Protein AF-A0A2V3J953-F1 (afdb_monomer_lite)

Sequence (198 aa):
MNYKGHLTVGLACALALSLALFVAVAEDLFLALPLPFFSLLHPFFSLPFFSLPFSLDFKELPLWILICLFGSLAPDLDHKHSKIHRWSYTGSVSFGAALYLLSHEPFQALAVTAALVLTVFLLSRLKHRGFTHHAPGVVIFAVLLYAAFSVLNFSSPVVVTGFGVAGYLSHLAADFFSTRSKRKANKASKQTGKRASK

Secondary structure (DSSP, 8-state):
--HHHHHHHHHHHHHHHHHHHHHHHHHHHHHTS--TTGGGTTTSS--------S---GGGHHHHHHHHHHHHHGGGGG-TTSHHHHHHHHHHHHHHHHHHHH-S-HHHHHHHHHHHHHHHHHHHHSPTTSGGGSHHHHHHHHHHHHHHHHHTT-S-HHHHHHHHHHHHHHHHHHHHHHHHHHHHHHHHHHHHHHHHT-

Structure (mmCIF, N/CA/C/O backbone):
data_AF-A0A2V3J953-F1
#
_entry.id   AF-A0A2V3J953-F1
#
loop_
_atom_site.group_PDB
_atom_site.id
_atom_site.type_symbol
_atom_site.label_atom_id
_atom_site.label_alt_id
_atom_site.label_comp_id
_atom_site.label_asym_id
_atom_site.label_entity_id
_atom_site.label_seq_id
_atom_site.pdbx_PDB_ins_code
_atom_site.Cartn_x
_atom_site.Cartn_y
_atom_site.Cartn_z
_atom_site.occupancy
_atom_site.B_iso_or_equiv
_atom_site.auth_seq_id
_atom_site.auth_comp_id
_atom_site.auth_asym_id
_atom_site.auth_atom_id
_atom_site.pdbx_PDB_model_num
ATOM 1 N N . MET A 1 1 ? -6.019 1.204 15.820 1.00 76.00 1 MET A N 1
ATOM 2 C CA . MET A 1 1 ? -4.895 1.601 16.708 1.00 76.00 1 MET A CA 1
ATOM 3 C C . MET A 1 1 ? -4.606 3.078 16.393 1.00 76.00 1 MET A C 1
ATOM 5 O O . MET A 1 1 ? -5.534 3.705 15.900 1.00 76.00 1 MET A O 1
ATOM 9 N N . ASN A 1 2 ? -3.468 3.710 16.717 1.00 82.94 2 ASN A N 1
ATOM 10 C CA . ASN A 1 2 ? -3.139 5.016 16.102 1.00 82.94 2 ASN A CA 1
ATOM 11 C C . ASN A 1 2 ? -2.203 4.804 14.897 1.00 82.94 2 ASN A C 1
ATOM 13 O O . ASN A 1 2 ? -1.601 3.738 14.775 1.00 82.94 2 ASN A O 1
ATOM 17 N N . TYR A 1 3 ? -2.050 5.817 14.038 1.00 78.06 3 TYR A N 1
ATOM 18 C CA . TYR A 1 3 ? -1.220 5.714 12.829 1.00 78.06 3 TYR A CA 1
ATOM 19 C C . TYR A 1 3 ? 0.238 5.323 13.109 1.00 78.06 3 TYR A C 1
ATOM 21 O O . TYR A 1 3 ? 0.839 4.596 12.328 1.00 78.06 3 TYR A O 1
ATOM 29 N N . LYS A 1 4 ? 0.803 5.770 14.242 1.00 85.06 4 LYS A N 1
ATOM 30 C CA . LYS A 1 4 ? 2.167 5.410 14.648 1.00 85.06 4 LYS A CA 1
ATOM 31 C C . LYS A 1 4 ? 2.279 3.908 14.898 1.00 85.06 4 LYS A C 1
ATOM 33 O O . LYS A 1 4 ? 3.211 3.293 14.408 1.00 85.06 4 LYS A O 1
ATOM 38 N N . GLY A 1 5 ? 1.304 3.319 15.591 1.00 81.44 5 GLY A N 1
ATOM 39 C CA . GLY A 1 5 ? 1.258 1.877 15.818 1.00 81.44 5 GLY A CA 1
ATOM 40 C C . GLY A 1 5 ? 1.132 1.084 14.518 1.00 81.44 5 GLY A C 1
ATOM 41 O O . GLY A 1 5 ? 1.810 0.073 14.366 1.00 81.44 5 GLY A O 1
ATOM 42 N N . HIS A 1 6 ? 0.319 1.550 13.562 1.00 85.62 6 HIS A N 1
ATOM 43 C CA . HIS A 1 6 ? 0.192 0.882 12.261 1.00 85.62 6 HIS A CA 1
ATOM 44 C C . HIS A 1 6 ? 1.504 0.948 11.472 1.00 85.62 6 HIS A C 1
ATOM 46 O O . HIS A 1 6 ? 1.950 -0.076 10.963 1.00 85.62 6 HIS A O 1
ATOM 52 N N . LEU A 1 7 ? 2.179 2.102 11.488 1.00 84.38 7 LEU A N 1
ATOM 53 C CA . LEU A 1 7 ? 3.494 2.277 10.876 1.00 84.38 7 LEU A CA 1
ATOM 54 C C . LEU A 1 7 ? 4.564 1.383 11.523 1.00 84.38 7 LEU A C 1
ATOM 56 O O . LEU A 1 7 ? 5.358 0.778 10.814 1.00 84.38 7 LEU A O 1
ATOM 60 N N . THR A 1 8 ? 4.585 1.264 12.855 1.00 86.69 8 THR A N 1
ATOM 61 C CA . THR A 1 8 ? 5.541 0.393 13.561 1.00 86.69 8 THR A CA 1
ATOM 62 C C . THR A 1 8 ? 5.340 -1.075 13.193 1.00 86.69 8 THR A C 1
ATOM 64 O O . THR A 1 8 ? 6.313 -1.775 12.926 1.00 86.69 8 THR A O 1
ATOM 67 N N . VAL A 1 9 ? 4.087 -1.542 13.141 1.00 85.69 9 VAL A N 1
ATOM 68 C C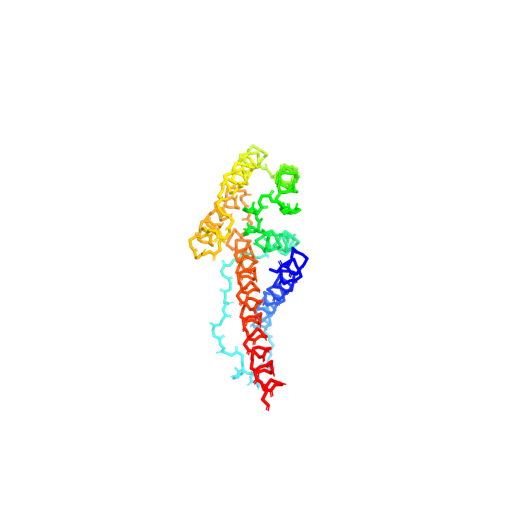A . VAL A 1 9 ? 3.774 -2.921 12.736 1.00 85.69 9 VAL A CA 1
ATOM 69 C C . VAL A 1 9 ? 4.110 -3.148 11.259 1.00 85.69 9 VAL A C 1
ATOM 71 O O . VAL A 1 9 ? 4.667 -4.188 10.922 1.00 85.69 9 VAL A O 1
ATOM 74 N N . GLY A 1 10 ? 3.828 -2.172 10.392 1.00 80.75 10 GLY A N 1
ATOM 75 C CA . GLY A 1 10 ? 4.218 -2.208 8.981 1.00 80.75 10 GLY A CA 1
ATOM 76 C C . GLY A 1 10 ? 5.734 -2.283 8.795 1.00 80.75 10 GLY A C 1
ATOM 77 O O . GLY A 1 10 ? 6.214 -3.127 8.048 1.00 80.75 10 GLY A O 1
ATOM 78 N N . LEU A 1 11 ? 6.506 -1.475 9.528 1.00 87.62 11 LEU A N 1
ATOM 79 C CA . LEU A 1 11 ? 7.970 -1.499 9.471 1.00 87.62 11 LEU A CA 1
ATOM 80 C C . LEU A 1 11 ? 8.532 -2.842 9.943 1.00 87.62 11 LEU A C 1
ATOM 82 O O . LEU A 1 11 ? 9.399 -3.407 9.285 1.00 87.62 11 LEU A O 1
ATOM 86 N N . ALA A 1 12 ? 8.019 -3.375 11.055 1.00 86.00 12 ALA A N 1
ATOM 87 C CA . ALA A 1 12 ? 8.417 -4.692 11.543 1.00 86.00 12 ALA A CA 1
ATOM 88 C C . ALA A 1 12 ? 8.107 -5.791 10.512 1.00 86.00 12 ALA A C 1
ATOM 90 O O . ALA A 1 12 ? 8.935 -6.669 10.283 1.00 86.00 12 ALA A O 1
ATOM 91 N N . CYS A 1 13 ? 6.947 -5.712 9.851 1.00 88.44 13 CYS A N 1
ATOM 92 C CA . CYS A 1 13 ? 6.570 -6.626 8.776 1.00 88.44 13 CYS A CA 1
ATOM 93 C C . CYS A 1 13 ? 7.512 -6.509 7.570 1.00 88.44 13 CYS A C 1
ATOM 95 O O . CYS A 1 13 ? 7.993 -7.529 7.081 1.00 88.44 13 CYS A O 1
ATOM 97 N N . ALA A 1 14 ? 7.834 -5.288 7.136 1.00 84.38 14 ALA A N 1
ATOM 98 C CA . ALA A 1 14 ? 8.774 -5.046 6.047 1.00 84.38 14 ALA A CA 1
ATOM 99 C C . ALA A 1 14 ? 10.155 -5.643 6.348 1.00 84.38 14 ALA A C 1
ATOM 101 O O . ALA A 1 14 ? 10.689 -6.380 5.530 1.00 84.38 14 ALA A O 1
ATOM 102 N N . LEU A 1 15 ? 10.704 -5.389 7.540 1.00 86.00 15 LEU A N 1
ATOM 103 C CA . LEU A 1 15 ? 12.009 -5.922 7.941 1.00 86.00 15 LEU A CA 1
ATOM 104 C C . LEU A 1 15 ? 12.011 -7.453 8.020 1.00 86.00 15 LEU A C 1
ATOM 106 O O . LEU A 1 15 ? 12.969 -8.081 7.575 1.00 86.00 15 LEU A O 1
ATOM 110 N N . ALA A 1 16 ? 10.939 -8.056 8.543 1.00 82.88 16 ALA A N 1
ATOM 111 C CA . ALA A 1 16 ? 10.807 -9.508 8.608 1.00 82.88 16 ALA A CA 1
ATOM 112 C C . ALA A 1 16 ? 10.761 -10.147 7.210 1.00 82.88 16 ALA A C 1
ATOM 114 O O . ALA A 1 16 ? 11.414 -11.162 6.984 1.00 82.88 16 ALA A O 1
ATOM 115 N N . LEU A 1 17 ? 10.038 -9.539 6.264 1.00 83.19 17 LEU A N 1
ATOM 116 C CA . LEU A 1 17 ? 9.978 -10.012 4.877 1.00 83.19 17 LEU A CA 1
ATOM 117 C C . LEU A 1 17 ? 11.312 -9.851 4.152 1.00 83.19 17 LEU A C 1
ATOM 119 O O . LEU A 1 17 ? 11.746 -10.776 3.473 1.00 83.19 17 LEU A O 1
ATOM 123 N N . SER A 1 18 ? 11.981 -8.710 4.327 1.00 81.88 18 SER A N 1
ATOM 124 C CA . SER A 1 18 ? 13.313 -8.482 3.767 1.00 81.88 18 SER A CA 1
ATOM 125 C C . SER A 1 18 ? 14.321 -9.509 4.281 1.00 81.88 18 SER A C 1
ATOM 127 O O . SER A 1 18 ? 15.103 -10.040 3.498 1.00 81.88 18 SER A O 1
ATOM 129 N N . LEU A 1 19 ? 14.275 -9.832 5.579 1.00 82.06 19 LEU A N 1
ATOM 130 C CA . LEU A 1 19 ? 15.123 -10.865 6.169 1.00 82.06 19 LEU A CA 1
ATOM 131 C C . LEU A 1 19 ? 14.787 -12.257 5.619 1.00 82.06 19 LEU A C 1
ATOM 133 O O . LEU A 1 19 ? 15.697 -12.995 5.264 1.00 82.06 19 LEU A O 1
ATOM 137 N N . ALA A 1 20 ? 13.502 -12.604 5.511 1.00 79.06 20 ALA A N 1
ATOM 138 C CA . ALA A 1 20 ? 13.070 -13.893 4.971 1.00 79.06 20 ALA A CA 1
ATOM 139 C C . ALA A 1 20 ? 13.512 -14.089 3.511 1.00 79.06 20 ALA A C 1
ATOM 141 O O . ALA A 1 20 ? 14.007 -15.155 3.161 1.00 79.06 20 ALA A O 1
ATOM 142 N N . LEU A 1 21 ? 13.397 -13.049 2.676 1.00 77.00 21 LEU A N 1
ATOM 143 C CA . LEU A 1 21 ? 13.886 -13.078 1.294 1.00 77.00 21 LEU A CA 1
ATOM 144 C C . LEU A 1 21 ? 15.409 -13.187 1.224 1.00 77.00 21 LEU A C 1
ATOM 146 O O . LEU A 1 21 ? 15.925 -13.932 0.399 1.00 77.00 21 LEU A O 1
ATOM 150 N N . PHE A 1 22 ? 16.128 -12.476 2.093 1.00 76.06 22 PHE A N 1
ATOM 151 C CA . PHE A 1 22 ? 17.583 -12.584 2.162 1.00 76.06 22 PHE A CA 1
ATOM 152 C C . PHE A 1 22 ? 18.030 -14.002 2.542 1.00 76.06 22 PHE A C 1
ATOM 154 O O . PHE A 1 22 ? 18.943 -14.531 1.916 1.00 76.06 22 PHE A O 1
ATOM 161 N N . VAL A 1 23 ? 17.369 -14.633 3.521 1.00 73.31 23 VAL A N 1
ATOM 162 C CA . VAL A 1 23 ? 17.643 -16.026 3.913 1.00 73.31 23 VAL A CA 1
ATOM 163 C C . VAL A 1 23 ? 17.349 -16.987 2.761 1.00 73.31 23 VAL A C 1
ATOM 165 O O . VAL A 1 23 ? 18.210 -17.800 2.451 1.00 73.31 23 VAL A O 1
ATOM 168 N N . ALA A 1 24 ? 16.208 -16.848 2.079 1.00 69.38 24 ALA A N 1
ATOM 169 C CA . ALA A 1 24 ? 15.854 -17.710 0.946 1.00 69.38 24 ALA A CA 1
ATOM 170 C C . ALA A 1 24 ? 16.889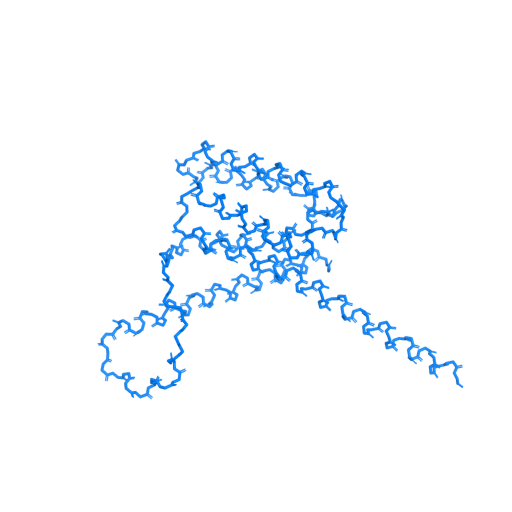 -17.634 -0.195 1.00 69.38 24 ALA A C 1
ATOM 172 O O . ALA A 1 24 ? 17.349 -18.656 -0.691 1.00 69.38 24 ALA A O 1
ATOM 173 N N . VAL A 1 25 ? 17.335 -16.425 -0.557 1.00 69.12 25 VAL A N 1
ATOM 174 C CA . VAL A 1 25 ? 18.375 -16.240 -1.588 1.00 69.12 25 VAL A CA 1
ATOM 175 C C . VAL A 1 25 ? 19.738 -16.761 -1.125 1.00 69.12 25 VAL A C 1
ATOM 177 O O . VAL A 1 25 ? 20.500 -17.300 -1.926 1.00 69.12 25 VAL A O 1
ATOM 180 N N . ALA A 1 26 ? 20.071 -16.594 0.158 1.00 66.88 26 ALA A N 1
ATOM 181 C CA . ALA A 1 26 ? 21.305 -17.135 0.711 1.00 66.88 26 ALA A CA 1
ATOM 182 C C . ALA A 1 26 ? 21.301 -18.668 0.666 1.00 66.88 26 ALA A C 1
ATOM 184 O O . ALA A 1 26 ? 22.306 -19.246 0.268 1.00 66.88 26 ALA A O 1
ATOM 185 N N . GLU A 1 27 ? 20.189 -19.320 1.017 1.00 62.06 27 GLU A N 1
ATOM 186 C CA . GLU A 1 27 ? 20.037 -20.777 0.922 1.00 62.06 27 GLU A CA 1
ATOM 187 C C . GLU A 1 27 ? 20.242 -21.273 -0.514 1.00 62.06 27 GLU A C 1
ATOM 189 O O . GLU A 1 27 ? 21.049 -22.180 -0.720 1.00 62.06 27 GLU A O 1
ATOM 194 N N . ASP A 1 28 ? 19.634 -20.624 -1.511 1.00 63.62 28 ASP A N 1
ATOM 195 C CA . ASP A 1 28 ? 19.846 -20.953 -2.928 1.00 63.62 28 ASP A CA 1
ATOM 196 C C . ASP A 1 28 ? 21.322 -20.800 -3.352 1.00 63.62 28 ASP A C 1
ATOM 198 O O . ASP A 1 28 ? 21.867 -21.649 -4.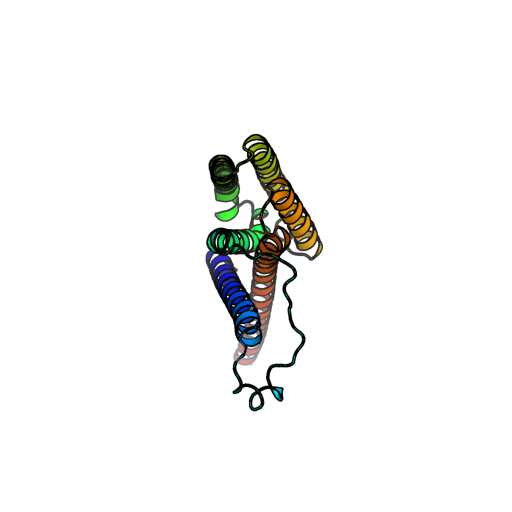061 1.00 63.62 28 ASP A O 1
ATOM 202 N N . LEU A 1 29 ? 22.010 -19.750 -2.880 1.00 61.62 29 LEU A N 1
ATOM 203 C CA . LEU A 1 29 ? 23.437 -19.530 -3.150 1.00 61.62 29 LEU A CA 1
ATOM 204 C C . LEU A 1 29 ? 24.330 -20.571 -2.452 1.00 61.62 29 LEU A C 1
ATOM 206 O O . LEU A 1 29 ? 25.318 -21.027 -3.031 1.00 61.62 29 LEU A O 1
ATOM 210 N N . PHE A 1 30 ? 23.990 -20.956 -1.220 1.00 59.62 30 PHE A N 1
ATOM 211 C CA . PHE A 1 30 ? 24.705 -21.982 -0.462 1.00 59.62 30 PHE A CA 1
ATOM 212 C C . PHE A 1 30 ? 24.513 -23.378 -1.067 1.00 59.62 30 PHE A C 1
ATOM 214 O O . PHE A 1 30 ? 25.474 -24.143 -1.115 1.00 59.62 30 PHE A O 1
ATOM 221 N N . LEU A 1 31 ? 23.320 -23.692 -1.580 1.00 60.72 31 LEU A N 1
ATOM 222 C CA . LEU A 1 31 ? 23.031 -24.940 -2.297 1.00 60.72 31 LEU A CA 1
ATOM 223 C C . LEU A 1 31 ? 23.694 -24.996 -3.685 1.00 60.72 31 LEU A C 1
ATOM 225 O O . LEU A 1 31 ? 23.974 -26.084 -4.185 1.00 60.72 31 LEU A O 1
ATOM 229 N N . ALA A 1 32 ? 23.980 -23.842 -4.297 1.00 57.84 32 ALA A N 1
ATOM 230 C CA . ALA A 1 32 ? 24.678 -23.742 -5.580 1.00 57.84 32 ALA A CA 1
ATOM 231 C C . ALA A 1 32 ? 26.215 -23.850 -5.474 1.00 57.84 32 ALA A C 1
ATOM 233 O O . ALA A 1 32 ? 26.892 -23.970 -6.498 1.00 57.84 32 ALA A O 1
ATOM 234 N N . LEU A 1 33 ? 26.790 -23.811 -4.264 1.00 55.41 33 LEU A N 1
ATOM 235 C CA . LEU A 1 33 ? 28.232 -23.965 -4.055 1.00 55.41 33 LEU A CA 1
ATOM 236 C C . LEU A 1 33 ? 28.633 -25.453 -4.077 1.00 55.41 33 LEU A C 1
ATOM 238 O O . LEU A 1 33 ? 28.153 -26.232 -3.251 1.00 55.41 33 LEU A O 1
ATOM 242 N N . PRO A 1 34 ? 29.569 -25.873 -4.950 1.00 52.41 34 PRO A N 1
ATOM 243 C CA . PRO A 1 34 ? 30.078 -27.238 -4.961 1.00 52.41 34 PRO A CA 1
ATOM 244 C C . PRO A 1 34 ? 31.069 -27.420 -3.803 1.00 52.41 34 PRO A C 1
ATOM 246 O O . PRO A 1 34 ? 32.281 -27.337 -3.987 1.00 52.41 34 PRO A O 1
ATOM 249 N N . LEU A 1 35 ? 30.569 -27.633 -2.584 1.00 55.78 35 LEU A N 1
ATOM 250 C CA . LEU A 1 35 ? 31.407 -27.945 -1.424 1.00 55.78 35 LEU A CA 1
ATOM 251 C C . LEU A 1 35 ? 31.150 -29.380 -0.935 1.00 55.78 35 LEU A C 1
ATOM 253 O O . LEU A 1 35 ? 30.009 -29.727 -0.629 1.00 55.78 35 LEU A O 1
ATOM 257 N N . PRO A 1 36 ? 32.196 -30.217 -0.779 1.00 53.56 36 PRO A N 1
ATOM 258 C CA . PRO A 1 36 ? 32.058 -31.636 -0.428 1.00 53.56 36 PRO A CA 1
ATOM 259 C C . PRO A 1 36 ? 31.648 -31.902 1.038 1.00 53.56 36 PRO A C 1
ATOM 261 O O . PRO A 1 36 ? 31.697 -33.042 1.487 1.00 53.56 36 PRO A O 1
ATOM 264 N N . PHE A 1 37 ? 31.240 -30.879 1.798 1.00 50.81 37 PHE A N 1
ATOM 265 C CA . PHE A 1 37 ? 30.974 -30.967 3.244 1.00 50.81 37 PHE A CA 1
ATOM 266 C C . PHE A 1 37 ? 29.483 -31.062 3.633 1.00 50.81 37 PHE A C 1
ATOM 268 O O . PHE A 1 37 ? 29.169 -31.174 4.817 1.00 50.81 37 PHE A O 1
ATOM 275 N N . PHE A 1 38 ? 28.549 -31.044 2.676 1.00 50.78 38 PHE A N 1
ATOM 276 C CA . PHE A 1 38 ? 27.112 -30.871 2.960 1.00 50.78 38 PHE A CA 1
ATOM 277 C C . PHE A 1 38 ? 26.287 -32.146 3.193 1.00 50.78 38 PHE A C 1
ATOM 279 O O . PHE A 1 38 ? 25.083 -32.070 3.440 1.00 50.78 38 PHE A O 1
ATOM 286 N N . SER A 1 39 ? 26.900 -33.327 3.206 1.00 53.56 39 SER A N 1
ATOM 287 C CA . SER A 1 39 ? 26.193 -34.593 3.453 1.00 53.56 39 SER A CA 1
ATOM 288 C C . SER A 1 39 ? 25.734 -34.799 4.909 1.00 53.56 39 SER A C 1
ATOM 290 O O . SER A 1 39 ? 25.036 -35.771 5.184 1.00 53.56 39 SER A O 1
ATOM 292 N N . LEU A 1 40 ? 26.063 -33.889 5.838 1.00 50.97 40 LEU A N 1
ATOM 293 C CA . LEU A 1 40 ? 25.777 -34.036 7.277 1.00 50.97 40 LEU A CA 1
ATOM 294 C C . LEU A 1 40 ? 24.676 -33.107 7.833 1.00 50.97 40 LEU A C 1
ATOM 296 O O . LEU A 1 40 ? 24.176 -33.361 8.925 1.00 50.97 40 LEU A O 1
ATOM 300 N N . LEU A 1 41 ? 24.251 -32.073 7.093 1.00 47.12 41 LEU A N 1
ATOM 301 C CA . LEU A 1 41 ? 23.215 -31.105 7.528 1.00 47.12 41 LEU A CA 1
ATOM 302 C C . LEU A 1 41 ? 21.894 -31.206 6.738 1.00 47.12 41 LEU A C 1
ATOM 304 O O . LEU A 1 41 ? 20.927 -30.500 7.025 1.00 47.12 41 LEU A O 1
ATOM 308 N N . HIS A 1 42 ? 21.829 -32.125 5.774 1.00 49.66 42 HIS A N 1
ATOM 309 C CA . HIS A 1 42 ? 20.769 -32.213 4.769 1.00 49.66 42 HIS A CA 1
ATOM 310 C C . HIS A 1 42 ? 19.334 -32.545 5.258 1.00 49.66 42 HIS A C 1
ATOM 312 O O . HIS A 1 42 ? 18.390 -32.170 4.552 1.00 49.66 42 HIS A O 1
ATOM 318 N N . PRO A 1 43 ? 19.074 -33.204 6.413 1.00 46.88 43 PRO A N 1
ATOM 319 C CA . PRO A 1 43 ? 17.691 -33.531 6.765 1.00 46.88 43 PRO A CA 1
ATOM 320 C C . PRO A 1 43 ? 16.917 -32.377 7.422 1.00 46.88 43 PRO A C 1
ATOM 322 O O . PRO A 1 43 ? 15.705 -32.495 7.563 1.00 46.88 43 PRO A O 1
ATOM 325 N N . PHE A 1 44 ? 17.557 -31.261 7.801 1.00 45.19 44 PHE A N 1
ATOM 326 C CA . PHE A 1 44 ? 16.854 -30.149 8.468 1.00 45.19 44 PHE A CA 1
ATOM 327 C C . PHE A 1 44 ? 16.382 -29.031 7.528 1.00 45.19 44 PHE A C 1
ATOM 329 O O . PHE A 1 44 ? 15.500 -28.267 7.907 1.00 45.19 44 PHE A O 1
ATOM 336 N N . PHE A 1 45 ? 16.918 -28.956 6.306 1.00 46.56 45 PHE A N 1
ATOM 337 C CA . PHE A 1 45 ? 16.679 -27.846 5.369 1.00 46.56 45 PHE A CA 1
ATOM 338 C C . PHE A 1 45 ? 15.964 -28.261 4.074 1.00 46.56 45 PHE A C 1
ATOM 340 O O . PHE A 1 45 ? 15.811 -27.461 3.161 1.00 46.56 45 PHE A O 1
ATOM 347 N N . SER A 1 46 ? 15.487 -29.503 3.974 1.00 42.38 46 SER A N 1
ATOM 348 C CA . SER A 1 46 ? 14.772 -30.009 2.792 1.00 42.38 46 SER A CA 1
ATOM 349 C C . SER A 1 46 ? 13.257 -29.804 2.887 1.00 42.38 46 SER A C 1
ATOM 351 O O . SER A 1 46 ? 12.471 -30.716 2.629 1.00 42.38 46 SER A O 1
ATOM 353 N N . LEU A 1 47 ? 12.819 -28.592 3.236 1.00 47.84 47 LEU A N 1
ATOM 354 C CA . LEU A 1 47 ? 11.473 -28.179 2.854 1.00 47.84 47 LEU A CA 1
ATOM 355 C C . LEU A 1 47 ? 11.560 -27.521 1.470 1.00 47.84 47 LEU A C 1
ATOM 357 O O . LEU A 1 47 ? 12.391 -26.637 1.285 1.00 47.84 47 LEU A O 1
ATOM 361 N N . PRO A 1 48 ? 10.718 -27.905 0.495 1.00 41.91 48 PRO A N 1
ATOM 362 C CA . PRO A 1 48 ? 10.676 -27.265 -0.812 1.00 41.91 48 PRO A CA 1
ATOM 363 C C . PRO A 1 48 ? 9.953 -25.922 -0.670 1.00 41.91 48 PRO A C 1
ATOM 365 O O . PRO A 1 48 ? 8.799 -25.777 -1.063 1.00 41.91 48 PRO A O 1
ATOM 368 N N . PHE A 1 49 ? 10.589 -24.944 -0.034 1.00 43.91 49 PHE A N 1
ATOM 369 C CA . PHE A 1 49 ? 10.074 -23.587 0.025 1.00 43.91 49 PHE A CA 1
ATOM 370 C C . PHE A 1 49 ? 10.975 -22.694 -0.813 1.00 43.91 49 PHE A C 1
ATOM 372 O O . PHE A 1 49 ? 12.097 -22.404 -0.438 1.00 43.91 49 PHE A O 1
ATOM 379 N N . PHE A 1 50 ? 10.405 -22.223 -1.922 1.00 44.53 50 PHE A N 1
ATOM 380 C CA . PHE A 1 50 ? 10.855 -21.046 -2.656 1.00 44.53 50 PHE A CA 1
ATOM 381 C C . PHE A 1 50 ? 12.168 -21.165 -3.438 1.00 44.53 50 PHE A C 1
ATOM 383 O O . PHE A 1 50 ? 13.097 -20.408 -3.204 1.00 44.53 50 PHE A O 1
ATOM 390 N N . SER A 1 51 ? 12.157 -21.923 -4.537 1.00 45.88 51 SER A N 1
ATOM 391 C CA . SER A 1 51 ? 12.813 -21.383 -5.731 1.00 45.88 51 SER A CA 1
ATOM 392 C C . SER A 1 51 ? 11.998 -20.163 -6.171 1.00 45.88 51 SER A C 1
ATOM 394 O O . SER A 1 51 ? 10.929 -20.296 -6.766 1.00 45.88 51 SER A O 1
ATOM 396 N N . LEU A 1 52 ? 12.425 -18.960 -5.775 1.00 53.66 52 LEU A N 1
ATOM 397 C CA . LEU A 1 52 ? 11.773 -17.716 -6.189 1.00 53.66 52 LEU A CA 1
ATOM 398 C C . LEU A 1 52 ? 11.949 -17.577 -7.709 1.00 53.66 52 LEU A C 1
ATOM 400 O O . LEU A 1 52 ? 13.067 -17.340 -8.159 1.00 53.66 52 LEU A O 1
ATOM 404 N N . PRO A 1 53 ? 10.885 -17.668 -8.531 1.00 50.34 53 PRO A N 1
ATOM 405 C CA . PRO A 1 53 ? 11.009 -17.563 -9.987 1.00 50.34 53 PRO A CA 1
ATOM 406 C C . PRO A 1 53 ? 11.231 -16.109 -10.449 1.00 50.34 53 PRO A C 1
ATOM 408 O O . PRO A 1 53 ? 10.953 -15.770 -11.597 1.00 50.34 53 PRO A O 1
ATOM 411 N N . PHE A 1 54 ? 11.672 -15.225 -9.551 1.00 60.56 54 PHE A N 1
ATOM 412 C CA . PHE A 1 54 ? 11.735 -13.788 -9.766 1.00 60.56 54 PHE A CA 1
ATOM 413 C C . PHE A 1 54 ? 13.172 -13.300 -9.608 1.00 60.56 54 PHE A C 1
ATOM 415 O O . PHE A 1 54 ? 13.809 -13.536 -8.584 1.00 60.56 54 PHE A O 1
ATOM 422 N N . SER A 1 55 ? 13.658 -12.557 -10.598 1.00 61.69 55 SER A N 1
ATOM 423 C CA . SER A 1 55 ? 14.884 -11.771 -10.486 1.00 61.69 55 SER A CA 1
ATOM 424 C C . SER A 1 55 ? 14.694 -10.684 -9.426 1.00 61.69 55 SER A C 1
ATOM 426 O O . SER A 1 55 ? 13.906 -9.759 -9.616 1.00 61.69 55 SER A O 1
ATOM 428 N N . LEU A 1 56 ? 15.387 -10.818 -8.295 1.00 70.62 56 LEU A N 1
ATOM 429 C CA . LEU A 1 56 ? 15.385 -9.827 -7.223 1.00 70.62 56 LEU A CA 1
ATOM 430 C C . LEU A 1 56 ? 16.480 -8.790 -7.480 1.00 70.62 56 LEU A C 1
ATOM 432 O O . LEU A 1 56 ? 17.663 -9.090 -7.328 1.00 70.62 56 LEU A O 1
ATOM 436 N N . ASP A 1 57 ? 16.095 -7.560 -7.819 1.00 76.75 57 ASP A N 1
ATOM 437 C CA . ASP A 1 57 ? 17.021 -6.430 -7.760 1.00 76.75 57 ASP A CA 1
ATOM 438 C C . ASP A 1 57 ? 16.974 -5.799 -6.363 1.00 76.75 57 ASP A C 1
ATOM 440 O O . ASP A 1 57 ? 16.087 -5.011 -6.034 1.00 76.75 57 ASP A O 1
ATOM 444 N N . PHE A 1 58 ? 17.951 -6.132 -5.516 1.00 77.12 58 PHE A N 1
ATOM 445 C CA . PHE A 1 58 ? 18.051 -5.579 -4.161 1.00 77.12 58 PHE A CA 1
ATOM 446 C C . PHE A 1 58 ? 18.208 -4.050 -4.129 1.00 77.12 58 PHE A C 1
ATOM 448 O O . PHE A 1 58 ? 17.996 -3.448 -3.074 1.00 77.12 58 PHE A O 1
ATOM 455 N N . LYS A 1 59 ? 18.515 -3.390 -5.256 1.00 79.44 59 LYS A N 1
ATOM 456 C CA . LYS A 1 59 ? 18.464 -1.921 -5.352 1.00 79.44 59 LYS A CA 1
ATOM 457 C C . LYS A 1 59 ? 17.054 -1.375 -5.126 1.00 79.44 59 LYS A C 1
ATOM 459 O O . LYS A 1 59 ? 16.910 -0.244 -4.669 1.00 79.44 59 LYS A O 1
ATOM 464 N N . GLU A 1 60 ? 16.021 -2.175 -5.384 1.00 79.44 60 GLU A N 1
ATOM 465 C CA . GLU A 1 60 ? 14.623 -1.811 -5.156 1.00 79.44 60 GLU A CA 1
ATOM 466 C C . GLU A 1 60 ? 14.161 -2.037 -3.704 1.00 79.44 60 GLU A C 1
ATOM 468 O O . GLU A 1 60 ? 13.069 -1.605 -3.332 1.00 79.44 60 GLU A O 1
ATOM 473 N N . LEU A 1 61 ? 14.983 -2.652 -2.843 1.00 82.38 61 LEU A N 1
ATOM 474 C CA . LEU A 1 61 ? 14.629 -2.956 -1.451 1.00 82.38 61 LEU A CA 1
ATOM 475 C C . LEU A 1 61 ? 14.095 -1.743 -0.658 1.00 82.38 61 LEU A C 1
ATOM 477 O O . LEU A 1 61 ? 13.091 -1.898 0.047 1.00 82.38 61 LEU A O 1
ATOM 481 N N . PRO A 1 62 ? 14.683 -0.529 -0.758 1.00 83.75 62 PRO A N 1
ATOM 482 C CA . PRO A 1 62 ? 14.128 0.646 -0.089 1.00 83.75 62 PRO A CA 1
ATOM 483 C C . PRO A 1 62 ? 12.693 0.943 -0.533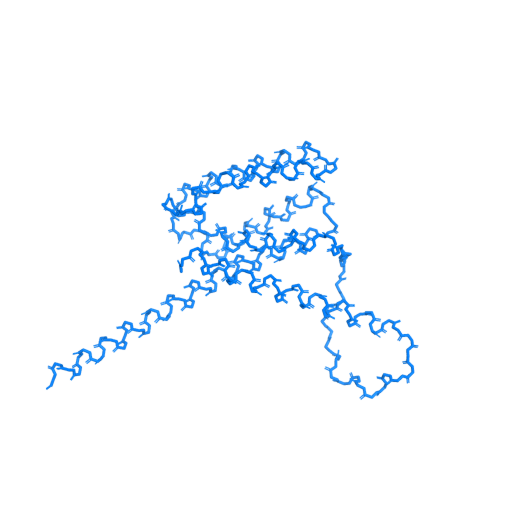 1.00 83.75 62 PRO A C 1
ATOM 485 O O . PRO A 1 62 ? 11.849 1.284 0.296 1.00 83.75 62 PRO A O 1
ATOM 488 N N . LEU A 1 63 ? 12.389 0.761 -1.821 1.00 83.25 63 LEU A N 1
ATOM 489 C CA . LEU A 1 63 ? 11.040 0.934 -2.341 1.00 83.25 63 LEU A CA 1
ATOM 490 C C . LEU A 1 63 ? 10.096 -0.143 -1.804 1.00 83.25 63 LEU A C 1
ATOM 492 O O . LEU A 1 63 ? 8.987 0.191 -1.400 1.00 83.25 63 LEU A O 1
ATOM 496 N N . TRP A 1 64 ? 10.518 -1.407 -1.736 1.00 85.62 64 TRP A N 1
ATOM 497 C CA . TRP A 1 64 ? 9.685 -2.486 -1.187 1.00 85.62 64 TRP A CA 1
ATOM 498 C C . TRP A 1 64 ? 9.266 -2.189 0.258 1.00 85.62 64 TRP A C 1
ATOM 500 O O . TRP A 1 64 ? 8.096 -2.335 0.621 1.00 85.62 64 TRP A O 1
ATOM 510 N N . ILE A 1 65 ? 10.200 -1.674 1.067 1.00 85.81 65 ILE A N 1
ATOM 511 C CA . ILE A 1 65 ? 9.921 -1.223 2.435 1.00 85.81 65 ILE A CA 1
ATOM 512 C C . ILE A 1 65 ? 8.916 -0.067 2.425 1.00 85.81 65 ILE A C 1
ATOM 514 O O . ILE A 1 65 ? 7.923 -0.118 3.152 1.00 85.81 65 ILE A O 1
ATOM 518 N N . LEU A 1 66 ? 9.126 0.955 1.590 1.00 86.38 66 LEU A N 1
ATOM 519 C CA . LEU A 1 66 ? 8.207 2.093 1.476 1.00 86.38 66 LEU A CA 1
ATOM 520 C C . LEU A 1 66 ? 6.796 1.660 1.054 1.00 86.38 66 LEU A C 1
ATOM 522 O O . LEU A 1 66 ? 5.815 2.167 1.598 1.00 86.38 66 LEU A O 1
ATOM 526 N N . ILE A 1 67 ? 6.681 0.696 0.143 1.00 87.88 67 ILE A N 1
ATOM 527 C CA . ILE A 1 67 ? 5.398 0.158 -0.316 1.00 87.88 67 ILE A CA 1
ATOM 528 C C . ILE A 1 67 ? 4.710 -0.676 0.761 1.00 87.88 67 ILE A C 1
ATOM 530 O O . ILE A 1 67 ? 3.496 -0.558 0.927 1.00 87.88 67 ILE A O 1
ATOM 534 N N . CYS A 1 68 ? 5.453 -1.436 1.564 1.00 89.56 68 CYS A N 1
ATOM 535 C CA . CYS A 1 68 ? 4.893 -2.097 2.742 1.00 89.56 68 CYS A CA 1
ATOM 536 C C . CYS A 1 68 ? 4.362 -1.080 3.766 1.00 89.56 68 CYS A C 1
ATOM 538 O O . CYS A 1 68 ? 3.230 -1.196 4.243 1.00 89.56 68 CYS A O 1
ATOM 540 N N . LEU A 1 69 ? 5.124 -0.017 4.049 1.00 88.88 69 LEU A N 1
ATOM 541 C CA . LEU A 1 69 ? 4.660 1.064 4.922 1.00 88.88 69 LEU A CA 1
ATOM 542 C C . LEU A 1 69 ? 3.403 1.733 4.359 1.00 88.88 69 LEU A C 1
ATOM 544 O O . LEU A 1 69 ? 2.446 1.946 5.104 1.00 88.88 69 LEU A O 1
ATOM 548 N N . PHE A 1 70 ? 3.368 2.003 3.054 1.00 87.50 70 PHE A N 1
ATOM 549 C CA . PHE A 1 70 ? 2.194 2.551 2.384 1.00 87.50 70 PHE A CA 1
ATOM 550 C C . PHE A 1 70 ? 0.984 1.621 2.518 1.00 87.50 70 PHE A C 1
ATOM 552 O O . PHE A 1 70 ? -0.083 2.066 2.941 1.00 87.50 70 PHE A O 1
ATOM 559 N N . GLY A 1 71 ? 1.160 0.322 2.265 1.00 88.25 71 GLY A N 1
ATOM 560 C CA . GLY A 1 71 ? 0.129 -0.693 2.468 1.00 88.25 71 GLY A CA 1
ATOM 561 C C . GLY A 1 71 ? -0.412 -0.707 3.897 1.00 88.25 71 GLY A C 1
ATOM 562 O O . GLY A 1 71 ? -1.623 -0.740 4.092 1.00 88.25 71 GLY A O 1
ATOM 563 N N . SER A 1 72 ? 0.456 -0.563 4.904 1.00 90.81 72 SER A N 1
ATOM 564 C CA . SER A 1 72 ? 0.049 -0.508 6.318 1.00 90.81 72 SER A CA 1
ATOM 565 C C . SER A 1 72 ? -0.771 0.727 6.700 1.00 90.81 72 SER A C 1
ATOM 567 O O . SER A 1 72 ? -1.453 0.735 7.726 1.00 90.81 72 SER A O 1
ATOM 569 N N . LEU A 1 73 ? -0.723 1.776 5.880 1.00 88.69 73 LEU A N 1
ATOM 570 C CA . LEU A 1 73 ? -1.478 3.012 6.071 1.00 88.69 73 LEU A CA 1
ATOM 571 C C . LEU A 1 73 ? -2.698 3.100 5.149 1.00 88.69 73 LEU A C 1
ATOM 573 O O . LEU A 1 73 ? -3.601 3.888 5.426 1.00 88.69 73 LEU A O 1
ATOM 577 N N . ALA A 1 74 ? -2.744 2.301 4.080 1.00 87.25 74 ALA A N 1
ATOM 578 C CA . ALA A 1 74 ? -3.786 2.363 3.063 1.00 87.25 74 ALA A CA 1
ATOM 579 C C . ALA A 1 74 ? -5.215 2.213 3.625 1.00 87.25 74 ALA A C 1
ATOM 581 O O . ALA A 1 74 ? -6.082 2.981 3.201 1.00 87.25 74 ALA A O 1
ATOM 582 N N . PRO A 1 75 ? -5.497 1.328 4.607 1.00 86.81 75 PRO A N 1
ATOM 583 C CA . PRO A 1 75 ? -6.839 1.228 5.183 1.00 86.81 75 PRO A CA 1
ATOM 584 C C . PRO A 1 75 ? -7.318 2.520 5.853 1.00 86.81 75 PRO A C 1
ATOM 586 O O . PRO A 1 75 ? -8.490 2.864 5.731 1.00 86.81 75 PRO A O 1
ATOM 589 N N . ASP A 1 76 ? -6.411 3.267 6.491 1.00 86.06 76 ASP A N 1
ATOM 590 C CA . ASP A 1 76 ? -6.704 4.500 7.240 1.00 86.06 76 ASP A CA 1
ATOM 591 C C . ASP A 1 76 ? -6.922 5.735 6.340 1.00 86.06 76 ASP A C 1
ATOM 593 O O . ASP A 1 76 ? -7.267 6.817 6.835 1.00 86.06 76 ASP A O 1
ATOM 597 N N . LEU A 1 77 ? -6.743 5.601 5.019 1.00 82.25 77 LEU A N 1
ATOM 598 C CA . LEU A 1 77 ? -7.038 6.658 4.041 1.00 82.25 77 LEU A CA 1
ATOM 599 C C . LEU A 1 77 ? -8.523 7.046 4.022 1.00 82.25 77 LEU A C 1
ATOM 601 O O . LEU A 1 77 ? -8.863 8.177 3.669 1.00 82.25 77 LEU A O 1
ATOM 605 N N . ASP A 1 78 ? -9.397 6.129 4.442 1.00 79.25 78 ASP A N 1
ATOM 606 C CA . ASP A 1 78 ? -10.840 6.345 4.565 1.00 79.25 78 ASP A CA 1
ATOM 607 C C . ASP A 1 78 ? -11.228 7.185 5.804 1.00 79.25 78 ASP A C 1
ATOM 609 O O . ASP A 1 78 ? -12.380 7.606 5.964 1.00 79.25 78 ASP A O 1
ATOM 613 N N . HIS A 1 79 ? -10.278 7.462 6.705 1.00 81.12 79 HIS A N 1
ATOM 614 C CA . HIS A 1 79 ? -10.542 8.194 7.933 1.00 81.12 79 HIS A CA 1
ATOM 615 C C . HIS A 1 79 ? -10.426 9.708 7.708 1.00 81.12 79 HIS A C 1
ATOM 617 O O . HIS A 1 79 ? -9.382 10.307 7.942 1.00 81.12 79 HIS A O 1
ATOM 623 N N . LYS A 1 80 ? -11.546 10.357 7.360 1.00 71.44 80 LYS A N 1
ATOM 624 C CA . LYS A 1 80 ? -11.649 11.799 7.014 1.00 71.44 80 LYS A CA 1
ATOM 625 C C . LYS A 1 80 ? -10.987 12.804 7.976 1.00 71.44 80 LYS A C 1
ATOM 627 O O . LYS A 1 80 ? -10.635 13.902 7.560 1.00 71.44 80 LYS A O 1
ATOM 632 N N . HIS A 1 81 ? -10.819 12.461 9.253 1.00 73.56 81 HIS A N 1
ATOM 633 C CA . HIS A 1 81 ? -10.196 13.332 10.262 1.00 73.56 81 HIS A CA 1
ATOM 634 C C . HIS A 1 81 ? -8.791 12.879 10.680 1.00 73.56 81 HIS A C 1
ATOM 636 O O . HIS A 1 81 ? -8.187 13.478 11.571 1.00 73.56 81 HIS A O 1
ATOM 642 N N . SER A 1 82 ? -8.252 11.821 10.070 1.00 75.38 82 SER A N 1
ATOM 643 C CA . SER A 1 82 ? -6.917 11.338 10.398 1.00 75.38 82 SER A CA 1
ATOM 644 C C . SER A 1 82 ? -5.844 12.242 9.791 1.00 75.38 82 SER A C 1
ATOM 646 O O . SER A 1 82 ? -6.003 12.832 8.718 1.00 75.38 82 SER A O 1
ATOM 648 N N . LYS A 1 83 ? -4.694 12.324 10.471 1.00 78.25 83 LYS A N 1
ATOM 649 C CA . LYS A 1 83 ? -3.503 12.965 9.897 1.00 78.25 83 LYS A CA 1
ATOM 650 C C . LYS A 1 83 ? -3.103 12.277 8.588 1.00 78.25 83 LYS A C 1
ATOM 652 O O . LYS A 1 83 ? -2.729 12.972 7.655 1.00 78.25 83 LYS A O 1
ATOM 657 N N . ILE A 1 84 ? -3.231 10.948 8.506 1.00 78.19 84 ILE A N 1
ATOM 658 C CA . ILE A 1 84 ? -2.929 10.170 7.295 1.00 78.19 84 ILE A CA 1
ATOM 659 C C . ILE A 1 84 ? -3.776 10.656 6.118 1.00 78.19 84 ILE A C 1
ATOM 661 O O . ILE A 1 84 ? -3.225 10.944 5.064 1.00 78.19 84 ILE A O 1
ATOM 665 N N . HIS A 1 85 ? -5.085 10.830 6.309 1.00 79.12 85 HIS A N 1
ATOM 666 C CA . HIS A 1 85 ? -5.967 11.344 5.270 1.00 79.12 85 HIS A CA 1
ATOM 667 C C . HIS A 1 85 ? -5.520 12.734 4.793 1.00 79.12 85 HIS A C 1
ATOM 669 O O . HIS A 1 85 ? -5.382 12.952 3.591 1.00 79.12 85 HIS A O 1
ATOM 675 N N . ARG A 1 86 ? -5.179 13.647 5.714 1.00 79.44 86 ARG A N 1
ATOM 676 C CA . ARG A 1 86 ? -4.664 14.981 5.352 1.00 79.44 86 ARG A CA 1
ATOM 677 C C . ARG A 1 86 ? -3.365 14.909 4.539 1.00 79.44 86 ARG A C 1
ATOM 679 O O . ARG A 1 86 ? -3.210 15.666 3.588 1.00 79.44 86 ARG A O 1
ATOM 686 N N . TRP A 1 87 ? -2.449 14.014 4.900 1.00 81.62 87 TRP A N 1
ATOM 687 C CA . TRP A 1 87 ? -1.167 13.857 4.207 1.00 81.62 87 TRP A CA 1
ATOM 688 C C . TRP A 1 87 ? -1.250 12.992 2.948 1.00 81.62 87 TRP A C 1
ATOM 690 O O . TRP A 1 87 ? -0.327 13.027 2.147 1.00 81.62 87 TRP A O 1
ATOM 700 N N . SER A 1 88 ? -2.330 12.238 2.742 1.00 81.25 88 SER A N 1
ATOM 701 C CA . SER A 1 88 ? -2.443 11.276 1.640 1.00 81.25 88 SER A CA 1
ATOM 702 C C . SER A 1 88 ? -2.403 11.917 0.254 1.00 81.25 88 SER A C 1
ATOM 704 O O . SER A 1 88 ? -1.804 11.362 -0.664 1.00 81.25 88 SER A O 1
ATOM 706 N N . TYR A 1 89 ? -2.972 13.114 0.108 1.00 78.06 89 TYR A N 1
ATOM 707 C CA . TYR A 1 89 ? -2.901 13.887 -1.130 1.00 78.06 89 TYR A CA 1
ATOM 708 C C . TYR A 1 89 ? -1.487 14.380 -1.416 1.00 78.06 89 TYR A C 1
ATOM 710 O O . TYR A 1 89 ? -0.940 14.103 -2.476 1.00 78.06 89 TYR A O 1
ATOM 718 N N . THR A 1 90 ? -0.860 15.060 -0.456 1.00 81.25 90 THR A N 1
ATOM 719 C CA . THR A 1 90 ? 0.525 15.520 -0.613 1.00 81.25 90 THR A CA 1
ATOM 720 C C . THR A 1 90 ? 1.469 14.338 -0.827 1.00 81.25 90 THR A C 1
ATOM 722 O O . THR A 1 90 ? 2.307 14.383 -1.713 1.00 81.25 90 THR A O 1
ATOM 725 N N . GLY A 1 91 ? 1.283 13.249 -0.079 1.00 80.19 91 GLY A N 1
ATOM 726 C CA . GLY A 1 91 ? 2.075 12.030 -0.192 1.00 80.19 91 GLY A CA 1
ATOM 727 C C . GLY A 1 91 ? 1.920 11.336 -1.544 1.00 80.19 91 GLY A C 1
ATOM 728 O O . GLY A 1 91 ? 2.925 10.942 -2.120 1.00 80.19 91 GLY A O 1
ATOM 729 N N . SER A 1 92 ? 0.700 11.228 -2.084 1.00 78.50 92 SER A N 1
ATOM 730 C CA . SER A 1 92 ? 0.475 10.642 -3.417 1.00 78.50 92 SER A CA 1
ATOM 731 C C . SER A 1 92 ? 1.083 11.491 -4.532 1.00 78.50 92 SER A C 1
ATOM 733 O O . SER A 1 92 ? 1.691 10.935 -5.442 1.00 78.50 92 SER A O 1
ATOM 735 N N . VAL A 1 93 ? 1.011 12.821 -4.430 1.00 80.38 93 VAL A N 1
ATOM 736 C CA . VAL A 1 93 ? 1.668 13.731 -5.381 1.00 80.38 93 VAL A CA 1
ATOM 737 C C . VAL A 1 93 ? 3.193 13.656 -5.265 1.00 80.38 93 VAL A C 1
ATOM 739 O O . VAL A 1 93 ? 3.866 13.537 -6.282 1.00 80.38 93 VAL A O 1
ATOM 742 N N . SER A 1 94 ? 3.758 13.677 -4.053 1.00 80.75 94 SER A N 1
ATOM 743 C CA . SER A 1 94 ? 5.209 13.563 -3.844 1.00 80.75 94 SER A CA 1
ATOM 744 C C . SER A 1 94 ? 5.754 12.206 -4.288 1.00 80.75 94 SER A C 1
ATOM 746 O O . SER A 1 94 ? 6.816 12.147 -4.900 1.00 80.75 94 SER A O 1
ATOM 748 N N . PHE A 1 95 ? 5.023 11.123 -4.019 1.00 7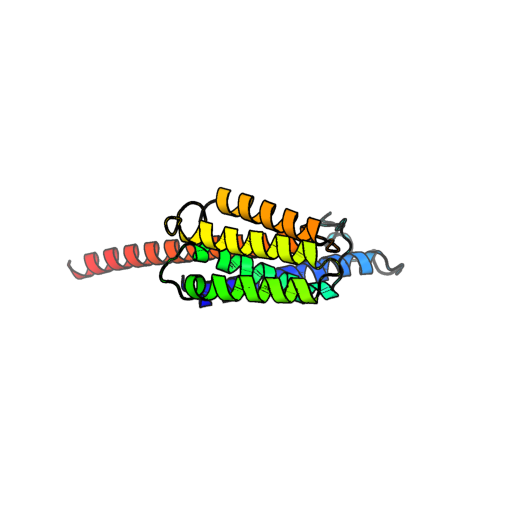9.88 95 PHE A N 1
ATOM 749 C CA . PHE A 1 95 ? 5.373 9.789 -4.500 1.00 79.88 95 PHE A CA 1
ATOM 750 C C . PHE A 1 95 ? 5.306 9.719 -6.025 1.00 79.88 95 PHE A C 1
ATOM 752 O O . PHE A 1 95 ? 6.233 9.224 -6.653 1.00 79.88 95 PHE A O 1
ATOM 759 N N . GLY A 1 96 ? 4.260 10.285 -6.625 1.00 76.69 96 GLY A N 1
ATOM 760 C CA . GLY A 1 96 ? 4.149 10.395 -8.072 1.00 76.69 96 GLY A CA 1
ATOM 761 C C . GLY A 1 96 ? 5.262 11.219 -8.716 1.00 76.69 96 GLY A C 1
ATOM 762 O O . GLY A 1 96 ? 5.807 10.826 -9.741 1.00 76.69 96 GLY A O 1
ATOM 763 N N . ALA A 1 97 ? 5.671 12.319 -8.081 1.00 74.12 97 ALA A N 1
ATOM 764 C CA . ALA A 1 97 ? 6.815 13.113 -8.518 1.00 74.12 97 ALA A CA 1
ATOM 765 C C . ALA A 1 97 ? 8.128 12.319 -8.426 1.00 74.12 97 ALA A C 1
ATOM 767 O O . ALA A 1 97 ? 8.935 12.368 -9.348 1.00 74.12 97 ALA A O 1
ATOM 768 N N . ALA A 1 98 ? 8.329 11.545 -7.355 1.00 75.69 98 ALA A N 1
ATOM 769 C CA . ALA A 1 98 ? 9.483 10.657 -7.237 1.00 75.69 98 ALA A CA 1
ATOM 770 C C . ALA A 1 98 ? 9.468 9.569 -8.322 1.00 75.69 98 ALA A C 1
ATOM 772 O O . ALA A 1 98 ? 10.485 9.355 -8.975 1.00 75.69 98 ALA A O 1
ATOM 773 N N . LEU A 1 99 ? 8.315 8.938 -8.571 1.00 73.31 99 LEU A N 1
ATOM 774 C CA . LEU A 1 99 ? 8.151 7.987 -9.671 1.00 73.31 99 LEU A CA 1
ATOM 775 C C . LEU A 1 99 ? 8.455 8.636 -11.019 1.00 73.31 99 LEU A C 1
ATOM 777 O O . LEU A 1 99 ? 9.162 8.046 -11.819 1.00 73.31 99 LEU A O 1
ATOM 781 N N . TYR A 1 100 ? 7.973 9.852 -11.267 1.00 76.12 100 TYR A N 1
ATOM 782 C CA . TYR A 1 100 ? 8.246 10.582 -12.502 1.00 76.12 100 TYR A CA 1
ATOM 783 C C . TYR A 1 100 ? 9.742 10.846 -12.708 1.00 76.12 100 TYR A C 1
ATOM 785 O O . TYR A 1 100 ? 10.242 10.669 -13.813 1.00 76.12 100 TYR A O 1
ATOM 793 N N . LEU A 1 101 ? 10.458 11.244 -11.653 1.00 77.00 101 LEU A N 1
ATOM 794 C CA . LEU A 1 101 ? 11.892 11.543 -11.723 1.00 77.00 101 LEU A CA 1
ATOM 795 C C . LEU A 1 101 ? 12.771 10.294 -11.864 1.00 77.00 101 LEU A C 1
ATOM 797 O O . LEU A 1 101 ? 13.875 10.391 -12.391 1.00 77.00 101 LEU A O 1
ATOM 801 N N . LEU A 1 102 ? 12.311 9.149 -11.358 1.00 71.69 102 LEU A N 1
ATOM 802 C CA . LEU A 1 102 ? 13.076 7.897 -11.332 1.00 71.69 102 LEU A CA 1
ATOM 803 C C . LEU A 1 102 ? 12.678 6.921 -12.447 1.00 71.69 102 LEU A C 1
ATOM 805 O O . LEU A 1 102 ? 13.408 5.972 -12.716 1.00 71.69 102 LEU A O 1
ATOM 809 N N . SER A 1 103 ? 11.520 7.126 -13.071 1.00 70.06 103 SER A N 1
ATOM 810 C CA . SER A 1 103 ? 11.010 6.280 -14.145 1.00 70.06 103 SER A CA 1
ATOM 811 C C . SER A 1 103 ? 11.743 6.555 -15.454 1.00 70.06 103 SER A C 1
ATOM 813 O O . SER A 1 103 ? 11.914 7.704 -15.858 1.00 70.06 103 SER A O 1
ATOM 815 N N . HIS A 1 104 ? 12.084 5.486 -16.171 1.00 74.88 104 HIS A N 1
ATOM 816 C CA . HIS A 1 104 ? 12.515 5.570 -17.568 1.00 74.88 104 HIS A CA 1
ATOM 817 C C . HIS A 1 104 ? 11.365 5.966 -18.516 1.00 74.88 104 HIS A C 1
ATOM 819 O O . HIS A 1 104 ? 11.614 6.405 -19.633 1.00 74.88 104 HIS A O 1
ATOM 825 N N . GLU A 1 105 ? 10.118 5.879 -18.042 1.00 78.69 105 GLU A N 1
ATOM 826 C CA . GLU A 1 105 ? 8.880 6.159 -18.771 1.00 78.69 105 GLU A CA 1
ATOM 827 C C . GLU A 1 105 ? 8.056 7.254 -18.049 1.00 78.69 105 GLU A C 1
ATOM 829 O O . GLU A 1 105 ? 7.144 6.960 -17.260 1.00 78.69 105 GLU A O 1
ATOM 834 N N . PRO A 1 106 ? 8.362 8.548 -18.262 1.00 75.06 106 PRO A N 1
ATOM 835 C CA . PRO A 1 106 ? 7.787 9.652 -17.482 1.00 75.06 106 PRO A CA 1
ATOM 836 C C . PRO A 1 106 ? 6.276 9.836 -17.704 1.00 75.06 106 PRO A C 1
ATOM 838 O O . PRO A 1 106 ? 5.537 10.154 -16.770 1.00 75.06 106 PRO A O 1
ATOM 841 N N . PHE A 1 107 ? 5.780 9.584 -18.919 1.00 83.38 107 PHE A N 1
ATOM 842 C CA . PHE A 1 107 ? 4.346 9.665 -19.224 1.00 83.38 107 PHE A CA 1
ATOM 843 C C . PHE A 1 107 ? 3.536 8.581 -18.503 1.00 83.38 107 PHE A C 1
ATOM 845 O O . PHE A 1 107 ? 2.447 8.853 -17.993 1.00 83.38 107 PHE A O 1
ATOM 852 N N . GLN A 1 108 ? 4.083 7.367 -18.403 1.00 80.06 108 GLN A N 1
ATOM 853 C CA . GLN A 1 108 ? 3.458 6.273 -17.660 1.00 80.06 108 GLN A CA 1
ATOM 854 C C . GLN A 1 108 ? 3.452 6.570 -16.159 1.00 80.06 108 GLN A C 1
ATOM 856 O O . GLN A 1 108 ? 2.431 6.386 -15.496 1.00 80.06 108 GLN A O 1
ATOM 861 N N . ALA A 1 109 ? 4.545 7.127 -15.632 1.00 77.25 109 ALA A N 1
ATOM 862 C CA . ALA A 1 109 ? 4.613 7.572 -14.243 1.00 77.25 109 ALA A CA 1
ATOM 863 C C . ALA A 1 109 ? 3.568 8.654 -13.920 1.00 77.25 109 ALA A C 1
ATOM 865 O O . ALA A 1 109 ? 2.937 8.605 -12.860 1.00 77.25 109 ALA A O 1
ATOM 866 N N . LEU A 1 110 ? 3.312 9.589 -14.841 1.00 82.31 110 LEU A N 1
ATOM 867 C CA . LEU A 1 110 ? 2.255 10.590 -14.677 1.00 82.31 110 LEU A CA 1
ATOM 868 C C . LEU A 1 110 ? 0.857 9.950 -14.657 1.00 82.31 110 LEU A C 1
ATOM 870 O O . LEU A 1 110 ? 0.038 10.299 -13.806 1.00 82.31 110 LEU A O 1
ATOM 874 N N . ALA A 1 111 ? 0.593 8.984 -15.543 1.00 81.94 111 ALA A N 1
ATOM 875 C CA . ALA A 1 111 ? -0.676 8.256 -15.575 1.00 81.94 111 ALA A CA 1
ATOM 876 C C . ALA A 1 111 ? -0.917 7.459 -14.279 1.00 81.94 111 ALA A C 1
ATOM 878 O O . ALA A 1 111 ? -2.000 7.534 -13.696 1.00 81.94 111 ALA A O 1
ATOM 879 N N . VAL A 1 112 ? 0.111 6.767 -13.775 1.00 81.00 112 VAL A N 1
ATOM 880 C CA . VAL A 1 112 ? 0.069 6.062 -12.483 1.00 81.00 112 VAL A CA 1
ATOM 881 C C . VAL A 1 112 ? -0.165 7.041 -11.332 1.00 81.00 112 VAL A C 1
ATOM 883 O O . VAL A 1 112 ? -0.984 6.779 -10.452 1.00 81.00 112 VAL A O 1
ATOM 886 N N . THR A 1 113 ? 0.487 8.204 -11.358 1.00 81.94 113 THR A N 1
ATOM 887 C CA . THR A 1 113 ? 0.290 9.259 -10.353 1.00 81.94 113 THR A CA 1
ATOM 888 C C . THR A 1 113 ? -1.149 9.767 -10.349 1.00 81.94 113 THR A C 1
ATOM 890 O O . THR A 1 113 ? -1.768 9.865 -9.289 1.00 81.94 113 THR A O 1
ATOM 893 N N . ALA A 1 114 ? -1.711 10.052 -11.525 1.00 82.81 114 ALA A N 1
ATOM 894 C CA . ALA A 1 114 ? -3.095 10.492 -11.655 1.00 82.81 114 ALA A CA 1
ATOM 895 C C . ALA A 1 114 ? -4.072 9.427 -11.131 1.00 82.81 114 ALA A C 1
ATOM 897 O O . ALA A 1 114 ? -4.987 9.751 -10.369 1.00 82.81 114 ALA A O 1
ATOM 898 N N . ALA A 1 115 ? -3.839 8.154 -11.464 1.00 83.62 115 ALA A N 1
ATOM 899 C CA . ALA A 1 115 ? -4.628 7.034 -10.959 1.00 83.62 115 ALA A CA 1
ATOM 900 C C . ALA A 1 115 ? -4.527 6.894 -9.429 1.00 83.62 115 ALA A C 1
ATOM 902 O O . ALA A 1 115 ? -5.536 6.654 -8.760 1.00 83.62 115 ALA A O 1
ATOM 903 N N . LEU A 1 116 ? -3.340 7.099 -8.851 1.00 81.94 116 LEU A N 1
ATOM 904 C CA . LEU A 1 116 ? -3.121 7.060 -7.405 1.00 81.94 116 LEU A CA 1
ATOM 905 C C . LEU A 1 116 ? -3.866 8.194 -6.692 1.00 81.94 116 LEU A C 1
ATOM 907 O O . LEU A 1 116 ? -4.586 7.941 -5.727 1.00 81.94 116 LEU A O 1
ATOM 911 N N . VAL A 1 117 ? -3.735 9.430 -7.180 1.00 82.69 117 VAL A N 1
ATOM 912 C CA . VAL A 1 117 ? -4.435 10.599 -6.624 1.00 82.69 117 VAL A CA 1
ATOM 913 C C . VAL A 1 117 ? -5.950 10.408 -6.710 1.00 82.69 117 VAL A C 1
ATOM 915 O O . VAL A 1 117 ? -6.662 10.661 -5.735 1.00 82.69 117 VAL A O 1
ATOM 918 N N . LEU A 1 118 ? -6.452 9.902 -7.842 1.00 83.56 118 LEU A N 1
ATOM 919 C CA . LEU A 1 118 ? -7.866 9.574 -8.005 1.00 83.56 118 LEU A CA 1
ATOM 920 C C . LEU A 1 118 ? -8.305 8.480 -7.024 1.00 83.56 118 LEU A C 1
ATOM 922 O O . LEU A 1 118 ? -9.357 8.599 -6.402 1.00 83.56 118 LEU A O 1
ATOM 926 N N . THR A 1 119 ? -7.493 7.445 -6.827 1.00 81.44 119 THR A N 1
ATOM 927 C CA . THR A 1 119 ? -7.782 6.377 -5.860 1.00 81.44 119 THR A CA 1
ATOM 928 C C . THR A 1 119 ? -7.872 6.934 -4.440 1.00 81.44 119 THR A C 1
ATOM 930 O O . THR A 1 119 ? -8.845 6.664 -3.739 1.00 81.44 119 THR A O 1
ATOM 933 N N . VAL A 1 120 ? -6.918 7.774 -4.025 1.00 80.69 120 VAL A N 1
ATOM 934 C CA . VAL A 1 120 ? -6.944 8.452 -2.717 1.00 80.69 120 VAL A CA 1
ATOM 935 C C . VAL A 1 120 ? -8.202 9.312 -2.567 1.00 80.69 120 VAL A C 1
ATOM 937 O O . VAL A 1 120 ? -8.873 9.248 -1.533 1.00 80.69 120 VAL A O 1
ATOM 940 N N . PHE A 1 121 ? -8.573 10.065 -3.608 1.00 80.81 121 PHE A N 1
ATOM 941 C CA . PHE A 1 121 ? -9.813 10.839 -3.620 1.00 80.81 121 PHE A CA 1
ATOM 942 C C . PHE A 1 121 ? -11.039 9.950 -3.412 1.00 80.81 121 PHE A C 1
ATOM 944 O O . PHE A 1 121 ? -11.860 10.236 -2.542 1.00 80.81 121 PHE A O 1
ATOM 951 N N . LEU A 1 122 ? -11.167 8.862 -4.169 1.00 82.19 122 LEU A N 1
ATOM 952 C CA . LEU A 1 122 ? -12.315 7.962 -4.077 1.00 82.19 122 LEU A CA 1
ATOM 953 C C . LEU A 1 122 ? -12.390 7.290 -2.701 1.00 82.19 122 LEU A C 1
ATOM 955 O O . LEU A 1 122 ? -13.453 7.297 -2.077 1.00 82.19 122 LEU A O 1
ATOM 959 N N . LEU A 1 123 ? -11.262 6.800 -2.178 1.00 79.00 123 LEU A N 1
ATOM 960 C CA . LEU A 1 123 ? -11.187 6.201 -0.843 1.00 79.00 123 LEU A CA 1
ATOM 961 C C . LEU A 1 123 ? -11.592 7.191 0.256 1.00 79.00 123 LEU A C 1
ATOM 963 O O . LEU A 1 123 ? -12.297 6.809 1.188 1.00 79.00 123 LEU A O 1
ATOM 967 N N . SER A 1 124 ? -11.247 8.475 0.118 1.00 75.69 124 SER A N 1
ATOM 968 C CA . SER A 1 124 ? -11.646 9.505 1.087 1.00 75.69 124 SER A CA 1
ATOM 969 C C . SER A 1 124 ? -13.156 9.731 1.189 1.00 75.69 124 SER A C 1
ATOM 971 O O . SER A 1 124 ? -13.655 10.256 2.191 1.00 75.69 124 SER A O 1
ATOM 973 N N . ARG A 1 125 ? -13.908 9.359 0.147 1.00 79.38 125 ARG A N 1
ATOM 974 C CA . ARG A 1 125 ? -15.369 9.477 0.130 1.00 79.38 125 ARG A CA 1
ATOM 975 C C . ARG A 1 125 ? -16.052 8.303 0.824 1.00 79.38 125 ARG A C 1
ATOM 977 O O . ARG A 1 125 ? -17.208 8.453 1.223 1.00 79.38 125 ARG A O 1
ATOM 984 N N . LEU A 1 126 ? -15.357 7.180 1.006 1.00 79.56 126 LEU A N 1
ATOM 985 C CA . LEU A 1 126 ? -15.914 5.979 1.615 1.00 79.56 126 LEU A CA 1
ATOM 986 C C . LEU A 1 126 ? -16.186 6.163 3.113 1.00 79.56 126 LEU A C 1
ATOM 988 O O . LEU A 1 126 ? -15.664 7.051 3.792 1.00 79.56 126 LEU A O 1
ATOM 992 N N . LYS A 1 127 ? -17.057 5.299 3.639 1.00 78.38 127 LYS A N 1
ATOM 993 C CA . LYS A 1 127 ? -17.305 5.195 5.077 1.00 78.38 127 LYS A CA 1
ATOM 994 C C . LYS A 1 127 ? -16.075 4.584 5.752 1.00 78.38 127 LYS A C 1
ATOM 996 O O . LYS A 1 127 ? -15.635 3.512 5.344 1.00 78.38 127 LYS A O 1
ATOM 1001 N N . HIS A 1 128 ? -15.589 5.234 6.812 1.00 78.50 128 HIS A N 1
ATOM 1002 C CA . HIS A 1 128 ? -14.481 4.727 7.624 1.00 78.50 128 HIS A CA 1
ATOM 1003 C C . HIS A 1 128 ? -14.780 3.317 8.154 1.00 78.50 128 HIS A C 1
ATOM 1005 O O . HIS A 1 128 ? -15.881 3.076 8.664 1.00 78.50 128 HIS A O 1
ATOM 1011 N N . ARG A 1 129 ? -13.798 2.411 8.054 1.00 74.94 129 ARG A N 1
ATOM 1012 C CA . ARG A 1 129 ? -13.920 0.978 8.401 1.00 74.94 129 ARG A CA 1
ATOM 1013 C C . ARG A 1 129 ? -14.947 0.232 7.559 1.00 74.94 129 ARG A C 1
ATOM 1015 O O . ARG A 1 129 ? -15.575 -0.715 8.029 1.00 74.94 129 ARG A O 1
ATOM 1022 N N . GLY A 1 130 ? -15.163 0.706 6.3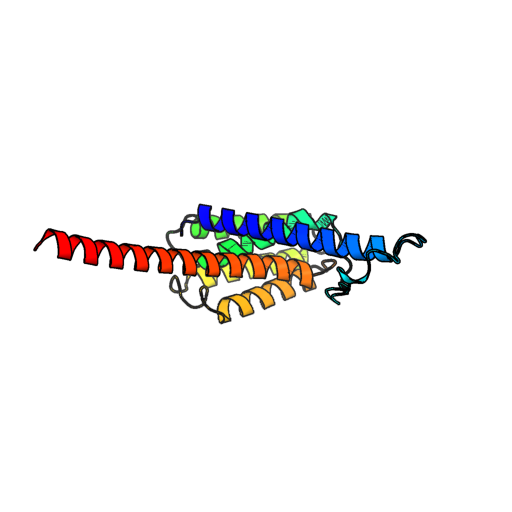39 1.00 78.12 130 GLY A N 1
ATOM 1023 C CA . GLY A 1 130 ? -15.965 0.021 5.343 1.00 78.12 130 GLY A CA 1
ATOM 1024 C C . GLY A 1 130 ? -15.129 -1.009 4.590 1.00 78.12 130 GLY A C 1
ATOM 1025 O O . GLY A 1 130 ? -14.357 -1.775 5.159 1.00 78.12 130 GLY A O 1
ATOM 1026 N N . PHE A 1 131 ? -15.270 -0.993 3.272 1.00 82.25 131 PHE A N 1
ATOM 1027 C CA . PHE A 1 131 ? -14.637 -1.924 2.340 1.00 82.25 131 PHE A CA 1
ATOM 1028 C C . PHE A 1 131 ? -13.111 -2.100 2.520 1.00 82.25 131 PHE A C 1
ATOM 1030 O O . PHE A 1 131 ? -12.595 -3.204 2.366 1.00 82.25 131 PHE A O 1
ATOM 1037 N N . THR A 1 132 ? -12.403 -1.035 2.903 1.00 83.75 132 THR A N 1
ATOM 1038 C CA . THR A 1 132 ? -10.946 -0.981 3.149 1.00 83.75 132 THR A CA 1
ATOM 1039 C C . THR A 1 132 ? -10.471 -1.816 4.342 1.00 83.75 132 THR A C 1
ATOM 1041 O O . THR A 1 132 ? -9.285 -2.072 4.496 1.00 83.75 132 THR A O 1
ATOM 1044 N N . HIS A 1 133 ? -11.375 -2.244 5.222 1.00 87.19 133 HIS A N 1
ATOM 1045 C CA . HIS A 1 133 ? -11.030 -3.060 6.389 1.00 87.19 133 HIS A CA 1
ATOM 1046 C C . HIS A 1 133 ? -11.460 -4.527 6.220 1.00 87.19 133 HIS A C 1
ATOM 1048 O O . HIS A 1 133 ? -11.549 -5.282 7.191 1.00 87.19 133 HIS A O 1
ATOM 1054 N N . HIS A 1 134 ? -11.729 -4.939 4.977 1.00 87.19 134 HIS A N 1
ATOM 1055 C CA . HIS A 1 134 ? -12.201 -6.272 4.614 1.00 87.19 134 HIS A CA 1
ATOM 1056 C C . HIS A 1 134 ? -11.400 -6.859 3.443 1.00 87.19 134 HIS A C 1
ATOM 1058 O O . HIS A 1 134 ? -10.700 -6.144 2.728 1.00 87.19 134 HIS A O 1
ATOM 1064 N N . ALA A 1 135 ? -11.534 -8.173 3.228 1.00 85.69 135 ALA A N 1
ATOM 1065 C CA . ALA A 1 135 ? -10.832 -8.903 2.168 1.00 85.69 135 ALA A CA 1
ATOM 1066 C C . ALA A 1 135 ? -10.961 -8.271 0.765 1.00 85.69 135 ALA A C 1
ATOM 1068 O O . ALA A 1 135 ? -9.950 -8.194 0.069 1.00 85.69 135 ALA A O 1
ATOM 1069 N N . PRO A 1 136 ? -12.127 -7.737 0.353 1.00 86.00 136 PRO A N 1
ATOM 1070 C CA . PRO A 1 136 ? -12.236 -7.056 -0.934 1.00 86.00 136 PRO A CA 1
ATOM 1071 C C . PRO A 1 136 ? -11.299 -5.843 -1.081 1.00 86.00 136 PRO A C 1
ATOM 1073 O O . PRO A 1 136 ? -10.753 -5.621 -2.160 1.00 86.00 136 PRO A O 1
ATOM 1076 N N . GLY A 1 137 ? -11.051 -5.099 0.004 1.00 85.38 137 GLY A N 1
ATOM 1077 C CA . GLY A 1 137 ? -10.091 -3.993 0.037 1.00 85.38 137 GLY A CA 1
ATOM 1078 C C . GLY A 1 137 ? -8.664 -4.439 -0.265 1.00 85.38 137 GLY A C 1
ATOM 1079 O O . GLY A 1 137 ? -7.972 -3.782 -1.040 1.00 85.38 137 GLY A O 1
ATOM 1080 N N . VAL A 1 138 ? -8.260 -5.590 0.279 1.00 89.69 138 VAL A N 1
ATOM 1081 C CA . VAL A 1 138 ? -6.944 -6.200 0.031 1.00 89.69 138 VAL A CA 1
ATOM 1082 C C . VAL A 1 138 ? -6.802 -6.606 -1.436 1.00 89.69 138 VAL A C 1
ATOM 1084 O O . VAL A 1 138 ? -5.780 -6.321 -2.050 1.00 89.69 138 VAL A O 1
ATOM 1087 N N . VAL A 1 139 ? -7.833 -7.234 -2.011 1.00 89.19 139 VAL A N 1
ATOM 1088 C CA . VAL A 1 139 ? -7.809 -7.698 -3.409 1.00 89.19 139 VAL A CA 1
ATOM 1089 C C . VAL A 1 139 ? -7.715 -6.521 -4.375 1.00 89.19 139 VAL A C 1
ATOM 1091 O O . VAL A 1 139 ? -6.850 -6.523 -5.247 1.00 89.19 139 VAL A O 1
ATOM 1094 N N . ILE A 1 140 ? -8.551 -5.489 -4.203 1.00 88.19 140 ILE A N 1
ATOM 1095 C CA . ILE A 1 140 ? -8.485 -4.292 -5.054 1.00 88.19 140 ILE A CA 1
ATOM 1096 C C . ILE A 1 140 ? -7.118 -3.620 -4.923 1.00 88.19 140 ILE A C 1
ATOM 1098 O O . ILE A 1 140 ? -6.515 -3.256 -5.928 1.00 88.19 140 ILE A O 1
ATOM 1102 N N . PHE A 1 141 ? -6.601 -3.497 -3.700 1.00 90.06 141 PHE A N 1
ATOM 1103 C CA . PHE A 1 141 ? -5.283 -2.918 -3.464 1.00 90.06 141 PHE A CA 1
ATOM 1104 C C . PHE A 1 141 ? -4.164 -3.704 -4.165 1.00 90.06 141 PHE A C 1
ATOM 1106 O O . PHE A 1 141 ? -3.320 -3.099 -4.823 1.00 90.06 141 PHE A O 1
ATOM 1113 N N . ALA A 1 142 ? -4.190 -5.037 -4.085 1.00 90.56 142 ALA A N 1
ATOM 1114 C CA . ALA A 1 142 ? -3.222 -5.905 -4.752 1.00 90.56 142 ALA A CA 1
ATOM 1115 C C . ALA A 1 142 ? -3.259 -5.746 -6.278 1.00 90.56 142 ALA A C 1
ATOM 1117 O O . ALA A 1 142 ? -2.212 -5.590 -6.901 1.00 90.56 142 ALA A O 1
ATOM 1118 N N . VAL A 1 143 ? -4.457 -5.736 -6.875 1.00 90.44 143 VAL A N 1
ATOM 1119 C CA . VAL A 1 143 ? -4.629 -5.573 -8.328 1.00 90.44 143 VAL A CA 1
ATOM 1120 C C . VAL A 1 143 ? -4.118 -4.208 -8.791 1.00 90.44 143 VAL A C 1
ATOM 1122 O O . VAL A 1 143 ? -3.407 -4.136 -9.790 1.00 90.44 143 VAL A O 1
ATOM 1125 N N . LEU A 1 144 ? -4.434 -3.135 -8.057 1.00 89.25 144 LEU A N 1
ATOM 1126 C CA . LEU A 1 144 ? -3.975 -1.785 -8.394 1.00 89.25 144 LEU A CA 1
ATOM 1127 C C . LEU A 1 144 ? -2.452 -1.649 -8.286 1.00 89.25 144 LEU A C 1
ATOM 1129 O O . LEU A 1 144 ? -1.840 -1.072 -9.182 1.00 89.25 144 LEU A O 1
ATOM 1133 N N . LEU A 1 145 ? -1.837 -2.188 -7.227 1.00 89.56 145 LEU A N 1
ATOM 1134 C CA . LEU A 1 145 ? -0.379 -2.178 -7.085 1.00 89.56 145 LEU A CA 1
ATOM 1135 C C . LEU A 1 145 ? 0.301 -2.988 -8.188 1.00 89.56 145 LEU A C 1
ATOM 1137 O O . LEU A 1 145 ? 1.234 -2.486 -8.811 1.00 89.56 145 LEU A O 1
ATOM 1141 N N . TYR A 1 146 ? -0.183 -4.202 -8.458 1.00 89.56 146 TYR A N 1
ATOM 1142 C CA . TYR A 1 146 ? 0.386 -5.053 -9.497 1.00 89.56 146 TYR A CA 1
ATOM 1143 C C . TYR A 1 146 ? 0.316 -4.370 -10.861 1.00 89.56 146 TYR A C 1
ATOM 1145 O O . TYR A 1 146 ? 1.339 -4.227 -11.521 1.00 89.56 146 TYR A O 1
ATOM 1153 N N . ALA A 1 147 ? -0.858 -3.854 -11.239 1.00 85.19 147 ALA A N 1
ATOM 1154 C CA . ALA A 1 147 ? -1.029 -3.133 -12.494 1.00 85.19 147 ALA A CA 1
ATOM 1155 C C . ALA A 1 147 ? -0.100 -1.910 -12.590 1.00 85.19 147 ALA A C 1
ATOM 1157 O O . ALA A 1 147 ? 0.531 -1.707 -13.624 1.00 85.19 147 ALA A O 1
ATOM 1158 N N . ALA A 1 148 ? 0.028 -1.124 -11.514 1.00 84.12 148 ALA A N 1
ATOM 1159 C CA . ALA A 1 148 ? 0.905 0.044 -11.491 1.00 84.12 148 ALA A CA 1
ATOM 1160 C C . ALA A 1 148 ? 2.378 -0.335 -11.710 1.00 84.12 148 ALA A C 1
ATOM 1162 O O . ALA A 1 148 ? 3.038 0.252 -12.564 1.00 84.12 148 ALA A O 1
ATOM 1163 N N . PHE A 1 149 ? 2.891 -1.333 -10.988 1.00 84.94 149 PHE A N 1
ATOM 1164 C CA . PHE A 1 149 ? 4.295 -1.740 -11.108 1.00 84.94 149 PHE A CA 1
ATOM 1165 C C . PHE A 1 149 ? 4.595 -2.527 -12.385 1.00 84.94 149 PHE A C 1
ATOM 1167 O O . PHE A 1 149 ? 5.709 -2.436 -12.896 1.00 84.94 149 PHE A O 1
ATOM 1174 N N . SER A 1 150 ? 3.611 -3.239 -12.941 1.00 85.12 150 SER A N 1
ATOM 1175 C CA . SER A 1 150 ? 3.724 -3.850 -14.268 1.00 85.12 150 SER A CA 1
ATOM 1176 C C . SER A 1 150 ? 3.847 -2.796 -15.364 1.00 85.12 150 SER A C 1
ATOM 1178 O O . SER A 1 150 ? 4.710 -2.926 -16.222 1.00 85.12 150 SER A O 1
ATOM 1180 N N . VAL A 1 151 ? 3.031 -1.735 -15.324 1.00 83.19 151 VAL A N 1
ATOM 1181 C CA . VAL A 1 151 ? 3.119 -0.637 -16.302 1.00 83.19 151 VAL A CA 1
ATOM 1182 C C . VAL A 1 151 ? 4.459 0.089 -16.195 1.00 83.19 151 VAL A C 1
ATOM 1184 O O . VAL A 1 151 ? 5.037 0.430 -17.214 1.00 83.19 151 VAL A O 1
ATOM 1187 N N . LEU A 1 152 ? 4.989 0.268 -14.983 1.00 80.56 152 LEU A N 1
ATOM 1188 C CA . LEU A 1 152 ? 6.282 0.920 -14.751 1.00 80.56 152 LEU A CA 1
ATOM 1189 C C . LEU A 1 152 ? 7.506 0.028 -15.036 1.00 80.56 152 LEU A C 1
ATOM 1191 O O . LEU A 1 152 ? 8.622 0.445 -14.740 1.00 80.56 152 LEU A O 1
ATOM 1195 N N . ASN A 1 153 ? 7.318 -1.178 -15.587 1.00 80.12 153 ASN A N 1
ATOM 1196 C CA . ASN A 1 153 ? 8.389 -2.121 -15.936 1.00 80.12 153 ASN A CA 1
ATOM 1197 C C . ASN A 1 153 ? 9.363 -2.426 -14.781 1.00 80.12 153 ASN A C 1
ATOM 1199 O O . ASN A 1 153 ? 10.572 -2.537 -14.984 1.00 80.12 153 ASN A O 1
ATOM 1203 N N . PHE A 1 154 ? 8.841 -2.567 -13.558 1.00 79.31 154 PHE A N 1
ATOM 1204 C CA . PHE A 1 154 ? 9.648 -2.995 -12.412 1.00 79.31 154 PHE A CA 1
ATOM 1205 C C . PHE A 1 154 ? 10.214 -4.404 -12.611 1.00 79.31 154 PHE A C 1
ATOM 1207 O O . PHE A 1 154 ? 9.564 -5.246 -13.232 1.00 79.31 154 PHE A O 1
ATOM 1214 N N . SER A 1 155 ? 11.391 -4.682 -12.038 1.00 78.69 155 SER A N 1
ATOM 1215 C CA . SER A 1 155 ? 12.070 -5.977 -12.214 1.00 78.69 155 SER A CA 1
ATOM 1216 C C . SER A 1 155 ? 11.242 -7.154 -11.686 1.00 78.69 155 SER A C 1
ATOM 1218 O O . SER A 1 155 ? 11.232 -8.233 -12.279 1.00 78.69 155 SER A O 1
ATOM 1220 N N . SER A 1 156 ? 10.492 -6.937 -10.600 1.00 84.81 156 SER A N 1
ATOM 1221 C CA . SER A 1 156 ? 9.533 -7.906 -10.075 1.00 84.81 156 SER A CA 1
ATOM 1222 C C . SER A 1 156 ? 8.283 -7.230 -9.492 1.00 84.81 156 SER A C 1
ATOM 1224 O O . SER A 1 156 ? 8.186 -7.006 -8.279 1.00 84.81 156 SER A O 1
ATOM 1226 N N . PRO A 1 157 ? 7.256 -6.951 -10.323 1.00 85.75 157 PRO A N 1
ATOM 1227 C CA . PRO A 1 157 ? 6.002 -6.348 -9.865 1.00 85.75 157 PRO A CA 1
ATOM 1228 C C . PRO A 1 157 ? 5.289 -7.204 -8.811 1.00 85.75 157 PRO A C 1
ATOM 1230 O O . PRO A 1 157 ? 4.611 -6.678 -7.928 1.00 85.75 157 PRO A O 1
ATOM 1233 N N . VAL A 1 158 ? 5.473 -8.529 -8.870 1.00 88.50 158 VAL A N 1
ATOM 1234 C CA . VAL A 1 158 ? 4.922 -9.484 -7.899 1.00 88.50 158 VAL A CA 1
ATOM 1235 C C . VAL A 1 158 ? 5.518 -9.263 -6.510 1.00 88.50 158 VAL A C 1
ATOM 1237 O O . VAL A 1 158 ? 4.769 -9.196 -5.537 1.00 88.50 158 VAL A O 1
ATOM 1240 N N . VAL A 1 159 ? 6.842 -9.106 -6.409 1.00 87.44 159 VAL A N 1
ATOM 1241 C CA . VAL A 1 159 ? 7.529 -8.913 -5.121 1.00 87.44 159 VAL A CA 1
ATOM 1242 C C . VAL A 1 159 ? 7.110 -7.589 -4.491 1.00 87.44 159 VAL A C 1
ATOM 1244 O O . VAL A 1 159 ? 6.668 -7.573 -3.341 1.00 87.44 159 VAL A O 1
ATOM 1247 N N . VAL A 1 160 ? 7.146 -6.495 -5.258 1.00 87.25 160 VAL A N 1
ATOM 1248 C CA . VAL A 1 160 ? 6.738 -5.166 -4.770 1.00 87.25 160 VAL A CA 1
ATOM 1249 C C . VAL A 1 160 ? 5.277 -5.182 -4.295 1.00 87.25 160 VAL A C 1
ATOM 1251 O O . VAL A 1 160 ? 4.956 -4.679 -3.214 1.00 87.25 160 VAL A O 1
ATOM 1254 N N . THR A 1 161 ? 4.388 -5.819 -5.065 1.00 89.56 161 THR A N 1
ATOM 1255 C CA . THR A 1 161 ? 2.974 -5.986 -4.692 1.00 89.56 161 THR A CA 1
ATOM 1256 C C . THR A 1 161 ? 2.826 -6.806 -3.414 1.00 89.56 161 THR A C 1
ATOM 1258 O O . THR A 1 161 ? 2.049 -6.431 -2.536 1.00 89.56 161 THR A O 1
ATOM 1261 N N . GLY A 1 162 ? 3.592 -7.891 -3.270 1.00 90.75 162 GLY A N 1
ATOM 1262 C CA . GLY A 1 162 ? 3.598 -8.740 -2.081 1.00 90.75 162 GLY A CA 1
ATOM 1263 C C . GLY A 1 162 ? 3.940 -7.967 -0.807 1.00 90.75 162 GLY A C 1
ATOM 1264 O O . GLY A 1 162 ? 3.217 -8.082 0.184 1.00 90.75 162 GLY A O 1
ATOM 1265 N N . PHE A 1 163 ? 4.965 -7.110 -0.847 1.00 91.50 163 PHE A N 1
ATOM 1266 C CA . PHE A 1 163 ? 5.297 -6.215 0.270 1.00 91.50 163 PHE A CA 1
ATOM 1267 C C . PHE A 1 163 ? 4.144 -5.265 0.610 1.00 91.50 163 PHE A C 1
ATOM 1269 O O . PHE A 1 163 ? 3.790 -5.115 1.780 1.00 91.50 163 PHE A O 1
ATOM 1276 N N . GLY A 1 164 ? 3.518 -4.655 -0.399 1.00 92.38 164 GLY A N 1
ATOM 1277 C CA . GLY A 1 164 ? 2.366 -3.778 -0.190 1.00 92.38 164 GLY A CA 1
ATOM 1278 C C . GLY A 1 164 ? 1.192 -4.502 0.468 1.00 92.38 164 GLY A C 1
ATOM 1279 O O . GLY A 1 164 ? 0.632 -4.021 1.456 1.00 92.38 164 GLY A O 1
ATOM 1280 N N . VAL A 1 165 ? 0.831 -5.678 -0.050 1.00 93.94 165 VAL A N 1
ATOM 1281 C CA . VAL A 1 165 ? -0.250 -6.512 0.494 1.00 93.94 165 VAL A CA 1
ATOM 1282 C C . VAL A 1 165 ? 0.064 -6.947 1.921 1.00 93.94 165 VAL A C 1
ATOM 1284 O O . VAL A 1 165 ? -0.813 -6.879 2.782 1.00 93.94 165 VAL A O 1
ATOM 1287 N N . ALA A 1 166 ? 1.305 -7.335 2.208 1.00 92.00 166 ALA A N 1
ATOM 1288 C CA . ALA A 1 166 ? 1.709 -7.708 3.556 1.00 92.00 166 ALA A CA 1
ATOM 1289 C C . ALA A 1 166 ? 1.567 -6.545 4.545 1.00 92.00 166 ALA A C 1
ATOM 1291 O O . ALA A 1 166 ? 1.022 -6.738 5.632 1.00 92.00 166 ALA A O 1
ATOM 1292 N N . GLY A 1 167 ? 1.947 -5.329 4.145 1.00 93.00 167 GLY A N 1
ATOM 1293 C CA . GLY A 1 167 ? 1.689 -4.123 4.930 1.00 93.00 167 GLY A CA 1
ATOM 1294 C C . GLY A 1 167 ? 0.196 -3.901 5.191 1.00 93.00 167 GLY A C 1
ATOM 1295 O O . GLY A 1 167 ? -0.220 -3.643 6.319 1.00 93.00 167 GLY A O 1
ATOM 1296 N N . TYR A 1 168 ? -0.648 -4.070 4.174 1.00 93.75 168 TYR A N 1
ATOM 1297 C CA . TYR A 1 168 ? -2.102 -3.962 4.334 1.00 93.75 168 TYR A CA 1
ATOM 1298 C C . TYR A 1 168 ? -2.641 -4.993 5.335 1.00 93.75 168 TYR A C 1
ATOM 1300 O O . TYR A 1 168 ? -3.411 -4.667 6.241 1.00 93.75 168 TYR A O 1
ATOM 1308 N N . LEU A 1 169 ? -2.208 -6.248 5.217 1.00 93.19 169 LEU A N 1
ATOM 1309 C CA . LEU A 1 169 ? -2.597 -7.316 6.135 1.00 93.19 169 LEU A CA 1
ATOM 1310 C C . LEU A 1 169 ? -2.094 -7.056 7.557 1.00 93.19 169 LEU A C 1
ATOM 1312 O O . LEU A 1 169 ? -2.819 -7.326 8.517 1.00 93.19 169 LEU A O 1
ATOM 1316 N N . SER A 1 170 ? -0.899 -6.482 7.712 1.00 92.00 170 SER A N 1
ATOM 1317 C CA . SER A 1 170 ? -0.345 -6.128 9.019 1.00 92.00 170 SER A CA 1
ATOM 1318 C C . SER A 1 170 ? -1.201 -5.067 9.720 1.00 92.00 170 SER A C 1
ATOM 1320 O O . SER A 1 170 ? -1.413 -5.149 10.934 1.00 92.00 170 SER A O 1
ATOM 1322 N N . HIS A 1 171 ? -1.777 -4.122 8.967 1.00 92.00 171 HIS A N 1
ATOM 1323 C CA . HIS A 1 171 ? -2.760 -3.174 9.488 1.00 92.00 171 HIS A CA 1
ATOM 1324 C C . HIS A 1 171 ? -4.003 -3.890 10.029 1.00 92.00 171 HIS A C 1
ATOM 1326 O O . HIS A 1 171 ? -4.380 -3.683 11.188 1.00 92.00 171 HIS A O 1
ATOM 1332 N N . LEU A 1 172 ? -4.626 -4.750 9.213 1.00 90.81 172 LEU A N 1
ATOM 1333 C CA . LEU A 1 172 ? -5.845 -5.478 9.587 1.00 90.81 172 LEU A CA 1
ATOM 1334 C C . LEU A 1 172 ? -5.616 -6.375 10.807 1.00 90.81 172 LEU A C 1
ATOM 1336 O O . LEU A 1 172 ? -6.436 -6.400 11.729 1.00 90.81 172 LEU A O 1
ATOM 1340 N N . ALA A 1 173 ? -4.477 -7.068 10.844 1.00 89.50 173 ALA A N 1
ATOM 1341 C CA . ALA A 1 173 ? -4.077 -7.896 11.971 1.00 89.50 173 ALA A CA 1
ATOM 1342 C C . ALA A 1 173 ? -3.970 -7.060 13.253 1.00 89.50 173 ALA A C 1
ATOM 1344 O O . ALA A 1 173 ? -4.552 -7.413 14.282 1.00 89.50 173 ALA A O 1
ATOM 1345 N N . ALA A 1 174 ? -3.288 -5.915 13.197 1.00 89.25 174 ALA A N 1
ATOM 1346 C CA . ALA A 1 174 ? -3.124 -5.061 14.363 1.00 89.25 174 ALA A CA 1
ATOM 1347 C C . ALA A 1 174 ? -4.460 -4.481 14.868 1.00 89.25 174 ALA A C 1
ATOM 1349 O O . ALA A 1 174 ? -4.695 -4.402 16.081 1.00 89.25 174 ALA A O 1
ATOM 1350 N N . ASP A 1 175 ? -5.385 -4.141 13.967 1.00 86.94 175 ASP A N 1
ATOM 1351 C CA . ASP A 1 175 ? -6.718 -3.680 14.357 1.00 86.94 175 ASP A CA 1
ATOM 1352 C C . ASP A 1 175 ? -7.567 -4.807 14.969 1.00 86.94 175 ASP A C 1
ATOM 1354 O O . ASP A 1 175 ? -8.223 -4.608 16.002 1.00 86.94 175 ASP A O 1
ATOM 1358 N N . PHE A 1 176 ? -7.465 -6.030 14.446 1.00 87.88 176 PHE A N 1
ATOM 1359 C CA . PHE A 1 176 ? -8.094 -7.209 15.040 1.00 87.88 176 PHE A CA 1
ATOM 1360 C C . PHE A 1 176 ? -7.571 -7.500 16.457 1.00 87.88 176 PHE A C 1
ATOM 1362 O O . PHE A 1 176 ? -8.357 -7.662 17.398 1.00 87.88 176 PHE A O 1
ATOM 1369 N N . PHE A 1 177 ? -6.251 -7.511 16.658 1.00 87.62 177 PHE A N 1
ATOM 1370 C CA . PHE A 1 177 ? -5.668 -7.762 17.979 1.00 87.62 177 PHE A CA 1
ATOM 1371 C C . PHE A 1 177 ? -5.993 -6.646 18.977 1.00 87.62 177 PHE A C 1
ATOM 1373 O O . PHE A 1 177 ? -6.360 -6.932 20.123 1.00 87.62 177 PHE A O 1
ATOM 1380 N N . SER A 1 178 ? -5.941 -5.379 18.553 1.00 86.56 178 SER A N 1
ATOM 1381 C CA . SER A 1 178 ? -6.242 -4.248 19.436 1.00 86.56 178 SER A CA 1
ATOM 1382 C C . SER A 1 178 ? -7.713 -4.229 19.877 1.00 86.56 178 SER A C 1
ATOM 1384 O O . SER A 1 178 ? -8.010 -4.015 21.058 1.00 86.56 178 SER A O 1
ATOM 1386 N N . THR A 1 179 ? -8.653 -4.524 18.973 1.00 85.81 179 THR A N 1
ATOM 1387 C CA . THR A 1 179 ? -10.086 -4.612 19.302 1.00 85.81 179 THR A CA 1
ATOM 1388 C C . THR A 1 179 ? -10.391 -5.808 20.202 1.00 85.81 179 THR A C 1
ATOM 1390 O O . THR A 1 179 ? -11.141 -5.671 21.175 1.00 85.81 179 THR A O 1
ATOM 1393 N N . ARG A 1 180 ? -9.770 -6.968 19.949 1.00 84.75 180 ARG A N 1
ATOM 1394 C CA . ARG A 1 180 ? -9.885 -8.158 20.806 1.00 84.75 180 ARG A CA 1
ATOM 1395 C C . ARG A 1 180 ? -9.365 -7.892 22.219 1.00 84.75 180 ARG A C 1
ATOM 1397 O O . ARG A 1 180 ? -10.031 -8.275 23.183 1.00 84.75 180 ARG A O 1
ATOM 1404 N N . SER A 1 181 ? -8.224 -7.212 22.347 1.00 84.50 181 SER A N 1
ATOM 1405 C CA . SER A 1 181 ? -7.635 -6.837 23.639 1.00 84.50 181 SER A CA 1
ATOM 1406 C C . SER A 1 181 ? -8.566 -5.921 24.443 1.00 84.50 181 SER A C 1
ATOM 1408 O O . SER A 1 181 ? -8.940 -6.255 25.570 1.00 84.50 181 SER A O 1
ATOM 1410 N N . LYS A 1 182 ? -9.080 -4.844 23.828 1.00 85.44 182 LYS A N 1
ATOM 1411 C CA . LYS A 1 182 ? -10.051 -3.934 24.469 1.00 85.44 182 LYS A CA 1
ATOM 1412 C C . LYS A 1 182 ? -11.319 -4.655 24.936 1.00 85.44 182 LYS A C 1
ATOM 1414 O O . LYS A 1 182 ? -11.807 -4.406 26.036 1.00 85.44 182 LYS A O 1
ATOM 1419 N N . ARG A 1 183 ? -11.848 -5.587 24.133 1.00 84.44 183 ARG A N 1
ATOM 1420 C CA . ARG A 1 183 ? -13.018 -6.399 24.518 1.00 84.44 183 ARG A CA 1
ATOM 1421 C C . ARG A 1 183 ? -12.740 -7.273 25.742 1.00 84.44 183 ARG A C 1
ATOM 1423 O O . ARG A 1 183 ? -13.614 -7.384 26.599 1.00 84.44 183 ARG A O 1
ATOM 1430 N N . LYS A 1 184 ? -11.553 -7.885 25.837 1.00 84.88 184 LYS A N 1
ATOM 1431 C CA . LYS A 1 184 ? -11.151 -8.672 27.016 1.00 84.88 184 LYS A CA 1
ATOM 1432 C C . LYS A 1 184 ? -11.028 -7.789 28.262 1.00 84.88 184 LYS A C 1
ATOM 1434 O O . LYS A 1 184 ? -11.618 -8.131 29.283 1.00 84.88 184 LYS A O 1
ATOM 1439 N N . ALA A 1 185 ? -10.364 -6.637 28.156 1.00 83.81 185 ALA A N 1
ATOM 1440 C CA . ALA A 1 185 ? -10.210 -5.690 29.265 1.00 83.81 185 ALA A CA 1
ATOM 1441 C C . ALA A 1 185 ? -11.566 -5.192 29.803 1.00 83.81 185 ALA A C 1
ATOM 1443 O O . ALA A 1 185 ? -11.805 -5.225 31.007 1.00 83.81 185 ALA A O 1
ATOM 1444 N N . ASN A 1 186 ? -12.500 -4.839 28.913 1.00 85.50 186 ASN A N 1
ATOM 1445 C CA . ASN A 1 186 ? -13.846 -4.403 29.302 1.00 85.50 186 ASN A CA 1
ATOM 1446 C C . ASN A 1 186 ? -14.681 -5.516 29.960 1.00 85.50 186 ASN A C 1
ATOM 1448 O O . ASN A 1 186 ? -15.539 -5.237 30.796 1.00 85.50 186 ASN A O 1
ATOM 1452 N N . LYS A 1 187 ? -14.476 -6.783 29.575 1.00 87.00 187 LYS A N 1
ATOM 1453 C CA . LYS A 1 187 ? -15.122 -7.919 30.252 1.00 87.00 187 LYS A CA 1
ATOM 1454 C C . LYS A 1 187 ? -14.550 -8.123 31.657 1.00 87.00 187 LYS A C 1
ATOM 1456 O O . LYS A 1 187 ? -15.328 -8.333 32.583 1.00 87.00 187 LYS A O 1
ATOM 1461 N N . ALA A 1 188 ? -13.230 -8.012 31.813 1.00 83.00 188 ALA A N 1
ATOM 1462 C CA . ALA A 1 188 ? -12.560 -8.125 33.106 1.00 83.00 188 ALA A CA 1
ATOM 1463 C C . ALA A 1 188 ? -12.987 -7.006 34.072 1.00 83.00 188 ALA A C 1
ATOM 1465 O O . ALA A 1 188 ? -13.370 -7.306 35.200 1.00 83.00 188 ALA A O 1
ATOM 1466 N N . SER A 1 189 ? -13.032 -5.746 33.618 1.00 82.94 189 SER A N 1
ATOM 1467 C CA . SER A 1 189 ? -13.460 -4.615 34.458 1.00 82.94 189 SER A CA 1
ATOM 1468 C C . SER A 1 189 ? -14.922 -4.722 34.906 1.00 82.94 189 SER A C 1
ATOM 1470 O O . SER A 1 189 ? -15.249 -4.428 36.054 1.00 82.94 189 SER A O 1
ATOM 1472 N N . LYS A 1 190 ? -15.816 -5.214 34.037 1.00 81.81 190 LYS A N 1
ATOM 1473 C CA . LYS A 1 190 ? -17.213 -5.494 34.411 1.00 81.81 190 LYS A CA 1
ATOM 1474 C C . LYS A 1 190 ? -17.337 -6.616 35.447 1.00 81.81 190 LYS A C 1
ATOM 1476 O O . LYS A 1 190 ? -18.260 -6.581 36.256 1.00 81.81 190 LYS A O 1
ATOM 1481 N N . GLN A 1 191 ? -16.453 -7.615 35.423 1.00 76.06 191 GLN A N 1
ATOM 1482 C CA . GLN A 1 191 ? -16.453 -8.702 36.407 1.00 76.06 191 GLN A CA 1
ATOM 1483 C C . GLN A 1 191 ? -15.879 -8.270 37.761 1.00 76.06 191 GLN A C 1
ATOM 1485 O O . GLN A 1 191 ? -16.438 -8.647 38.789 1.00 76.06 191 GLN A O 1
ATOM 1490 N N . THR A 1 192 ? -14.819 -7.458 37.782 1.00 74.06 192 THR A N 1
ATOM 1491 C CA . THR A 1 192 ? -14.256 -6.916 39.030 1.00 74.06 192 THR A CA 1
ATOM 1492 C C . THR A 1 192 ? -15.180 -5.882 39.670 1.00 74.06 192 THR A C 1
ATOM 1494 O O . THR A 1 192 ? -15.420 -5.961 40.870 1.00 74.06 192 THR A O 1
ATOM 1497 N N . GLY A 1 193 ? -15.802 -4.996 38.882 1.00 70.38 193 GLY A N 1
ATOM 1498 C CA . GLY A 1 193 ? -16.797 -4.040 39.386 1.00 70.38 193 GLY A CA 1
ATOM 1499 C C . GLY A 1 193 ? -18.031 -4.710 40.005 1.00 70.38 193 GLY A C 1
ATOM 1500 O O . GLY A 1 193 ? -18.516 -4.264 41.036 1.00 70.38 193 GLY A O 1
ATOM 1501 N N . LYS A 1 194 ? -18.494 -5.837 39.441 1.00 62.69 194 LYS A N 1
ATOM 1502 C CA . LYS A 1 194 ? -19.583 -6.647 40.028 1.00 62.69 194 LYS A CA 1
ATOM 1503 C C . LYS A 1 194 ? -19.189 -7.403 41.301 1.00 62.69 194 LYS A C 1
ATOM 1505 O O . LYS A 1 194 ? -20.073 -7.788 42.058 1.00 62.69 194 LYS A O 1
ATOM 1510 N N . ARG A 1 195 ? -17.898 -7.681 41.508 1.00 61.12 195 ARG A N 1
ATOM 1511 C CA . ARG A 1 195 ? -17.393 -8.318 42.737 1.00 61.12 195 ARG A CA 1
ATOM 1512 C C . ARG A 1 195 ? -17.160 -7.312 43.861 1.00 61.12 195 ARG A C 1
ATOM 1514 O O . ARG A 1 195 ? -17.305 -7.695 45.005 1.00 61.12 195 ARG A O 1
ATOM 1521 N N . ALA A 1 196 ? -16.835 -6.061 43.538 1.00 59.97 196 ALA A N 1
ATOM 1522 C CA . ALA A 1 196 ? -16.647 -4.996 44.524 1.00 59.97 196 ALA A CA 1
ATOM 1523 C C . ALA A 1 196 ? -17.966 -4.398 45.059 1.00 59.97 196 ALA A C 1
ATOM 1525 O O . ALA A 1 196 ? -17.940 -3.657 46.032 1.00 59.97 196 ALA A O 1
ATOM 1526 N N . SER A 1 197 ? -19.109 -4.689 44.422 1.00 58.47 197 SER A N 1
ATOM 1527 C CA . SER A 1 197 ? -20.440 -4.219 44.841 1.00 58.47 197 SER A CA 1
ATOM 1528 C C . SER A 1 197 ? -21.266 -5.276 45.595 1.00 58.47 197 SER A C 1
ATOM 1530 O O . SER A 1 197 ? -22.484 -5.125 45.695 1.00 58.47 197 SER A O 1
ATOM 1532 N N . LYS A 1 198 ? -20.644 -6.383 46.009 1.00 51.62 198 LYS A N 1
ATOM 1533 C CA . LYS A 1 198 ? -21.232 -7.458 46.818 1.00 51.62 198 LYS A CA 1
ATOM 1534 C C . LYS A 1 198 ? -20.477 -7.543 48.130 1.00 51.62 198 LYS A C 1
ATOM 1536 O O . LYS A 1 198 ? -21.147 -7.850 49.133 1.00 51.62 198 LYS A O 1
#

Radius of gyration: 21.26 Å; chains: 1; bounding box: 53×50×66 Å

pLDDT: mean 77.69, std 12.55, range [41.91, 93.94]

Foldseek 3Di:
DALVVLLVLLLVLLVVVVVVVVVQVVVVVVVPDPDPPPPPPPPPPPDPPDPPPADDDCVCSVVLSVLSSVLSCVLVLLVLPHPCVVCQLVVLQVVLVVLLVPFPDNVLSVVLSVVSNVVSVVSPVDHRCPCLLDPNVLVVQLVSQLVSCVSSVHRCSPSSSVSSSSSNVSNNVVVVVVVVVVVVVVVVVVVVVVVVVD